Protein AF-A0A925LJZ4-F1 (afdb_monomer_lite)

Foldseek 3Di:
DVLVCVLCVCCCVVPVVVVVVDDDDDDDPVPDDPDCVVVLVCQQPPFPKDKDWDFDQCCQLAVLADRRFTDTAIWIGHNVGIGRHRPYHDDPVVSVVVNLVSVLVVLCVVCLVQLPLVSNLVSLCSDPVSVVPDDSLRSNLVSLVVCCVCVVVRVSNVVVVVVSVVVVVVPPDDDDPPPDPDPDDDDRDDNVRVVVVVVVVVVVVVVVVVPDDPDDDD

pLDDT: mean 88.25, std 15.91, range [31.61, 98.62]

Radius of gyration: 24.64 Å; chains: 1; bounding box: 48×64×62 Å

Sequence (218 aa):
YLRVCTEGRNWFETDFPNWMTESPFEYLEEKRSHEHGSYIIEGLETGKIYRGHFNVVNNGAISNLPDDAIVEVPGYVDANGINIPQVGDLPLGCAAVCNASISVQRLAVEAAIKGDDFLLRQSMMMDPLVGAVCNPPEIWQMVDEMLVAQAQWLPQYEDAITAAKNRLASGNLIETKEGYQGAARLKVKTVDEMSLDKEATRKITAASDKGMNVEGKK

Structure (mmCIF, N/CA/C/O backbone):
data_AF-A0A925LJZ4-F1
#
_entry.id   AF-A0A925LJZ4-F1
#
loop_
_atom_site.group_PDB
_atom_site.id
_atom_site.type_symbol
_atom_site.label_atom_id
_atom_site.label_alt_id
_atom_site.label_comp_id
_atom_site.label_asym_id
_atom_site.label_entity_id
_atom_site.label_seq_id
_atom_site.pdbx_PDB_ins_code
_atom_site.Cartn_x
_atom_site.Cartn_y
_atom_site.Cartn_z
_atom_site.occupancy
_atom_site.B_iso_or_equiv
_atom_site.auth_seq_id
_atom_site.auth_comp_id
_atom_site.auth_asym_id
_atom_site.auth_atom_id
_atom_site.pdbx_PDB_model_num
ATOM 1 N N . TYR A 1 1 ? 5.445 14.863 2.165 1.00 69.06 1 TYR A N 1
ATOM 2 C CA . TYR A 1 1 ? 5.616 13.483 2.653 1.00 69.06 1 TYR A CA 1
ATOM 3 C C . TYR A 1 1 ? 7.075 13.039 2.598 1.00 69.06 1 TYR A C 1
ATOM 5 O O . TYR A 1 1 ? 7.702 13.061 3.643 1.00 69.06 1 TYR A O 1
ATOM 13 N N . LEU A 1 2 ? 7.663 12.778 1.419 1.00 76.81 2 LEU A N 1
ATOM 14 C CA . LEU A 1 2 ? 9.039 12.255 1.296 1.00 76.81 2 LEU A CA 1
ATOM 15 C C . LEU A 1 2 ? 10.101 13.034 2.097 1.00 76.81 2 LEU A C 1
ATOM 17 O O . LEU A 1 2 ? 10.925 12.412 2.750 1.00 76.81 2 LEU A O 1
ATOM 21 N N . ARG A 1 3 ? 10.043 14.378 2.123 1.00 86.06 3 ARG A N 1
ATOM 22 C CA . ARG A 1 3 ? 10.918 15.203 2.982 1.00 86.06 3 ARG A CA 1
ATOM 23 C C . ARG A 1 3 ? 10.863 14.763 4.450 1.00 86.06 3 ARG A C 1
ATOM 25 O O . ARG A 1 3 ? 11.904 14.524 5.038 1.00 86.06 3 ARG A O 1
ATOM 32 N N . VAL A 1 4 ? 9.655 14.628 4.997 1.00 83.94 4 VAL A N 1
ATOM 33 C CA . VAL A 1 4 ? 9.412 14.244 6.396 1.00 83.94 4 VAL A CA 1
ATOM 34 C C . VAL A 1 4 ? 9.921 12.829 6.662 1.00 83.94 4 VAL A C 1
ATOM 36 O O . VAL A 1 4 ? 10.527 12.592 7.698 1.00 83.94 4 VAL A O 1
ATOM 39 N N . CYS A 1 5 ? 9.739 11.901 5.717 1.00 83.88 5 CYS A N 1
ATOM 40 C CA . CYS A 1 5 ? 10.306 10.556 5.826 1.00 83.88 5 CYS A CA 1
ATOM 41 C C . CYS A 1 5 ? 11.838 10.600 5.872 1.00 83.88 5 CYS A C 1
ATOM 43 O O . CYS A 1 5 ? 12.433 9.970 6.737 1.00 83.88 5 CYS A O 1
ATOM 45 N N . THR A 1 6 ? 12.481 11.367 4.985 1.00 85.69 6 THR A N 1
ATOM 46 C CA . THR A 1 6 ? 13.945 11.506 4.961 1.00 85.69 6 THR A CA 1
ATOM 47 C C . THR A 1 6 ? 14.482 12.161 6.230 1.00 85.69 6 THR A C 1
ATOM 49 O O . THR A 1 6 ? 15.468 11.690 6.784 1.00 85.69 6 THR A O 1
ATOM 52 N N . GLU A 1 7 ? 13.819 13.218 6.693 1.00 87.38 7 GLU A N 1
ATOM 53 C CA . GLU A 1 7 ? 14.106 13.920 7.947 1.00 87.38 7 GLU A CA 1
ATOM 54 C C . GLU A 1 7 ? 13.972 12.976 9.157 1.00 87.38 7 GLU A C 1
ATOM 56 O O . GLU A 1 7 ? 14.834 12.936 10.027 1.00 87.38 7 GLU A O 1
ATOM 61 N N . GLY A 1 8 ? 12.924 12.153 9.194 1.00 83.38 8 GLY A N 1
ATOM 62 C CA . GLY A 1 8 ? 12.648 11.269 10.323 1.00 83.38 8 GLY A CA 1
ATOM 63 C C . GLY A 1 8 ? 13.416 9.947 10.329 1.00 83.38 8 GLY A C 1
ATOM 64 O O . GLY A 1 8 ? 13.515 9.334 11.382 1.00 83.38 8 GLY A O 1
ATOM 65 N N . ARG A 1 9 ? 13.954 9.466 9.201 1.00 87.50 9 ARG A N 1
ATOM 66 C CA . ARG A 1 9 ? 14.392 8.057 9.063 1.00 87.50 9 ARG A CA 1
ATOM 67 C C . ARG A 1 9 ? 15.480 7.602 10.047 1.00 87.50 9 ARG A C 1
ATOM 69 O O . ARG A 1 9 ? 15.543 6.420 10.357 1.00 87.50 9 ARG A O 1
ATOM 76 N N . ASN A 1 10 ? 16.309 8.527 10.533 1.00 86.06 10 ASN A N 1
ATOM 77 C CA . ASN A 1 10 ? 17.419 8.227 11.443 1.00 86.06 10 ASN A CA 1
ATOM 78 C C . ASN A 1 10 ? 17.030 8.362 12.923 1.00 86.06 10 ASN A C 1
ATOM 80 O O . ASN A 1 10 ? 17.907 8.304 13.782 1.00 86.06 10 ASN A O 1
ATOM 84 N N . TRP A 1 11 ? 15.740 8.535 13.243 1.00 84.31 11 TRP A N 1
ATOM 85 C CA . TRP A 1 11 ? 15.289 8.726 14.625 1.00 84.31 11 TRP A CA 1
ATOM 86 C C . TRP A 1 11 ? 15.772 7.605 15.556 1.00 84.31 11 TRP A C 1
ATOM 88 O O . TRP A 1 11 ? 16.087 7.863 16.713 1.00 84.31 11 TRP A O 1
ATOM 98 N N . PHE A 1 12 ? 15.880 6.367 15.062 1.00 86.50 12 PHE A N 1
ATOM 99 C CA . PHE A 1 12 ? 16.353 5.246 15.873 1.00 86.50 12 PHE A CA 1
ATOM 100 C C . PHE A 1 12 ? 17.835 5.383 16.253 1.00 86.50 12 PHE A C 1
ATOM 102 O O . PHE A 1 12 ? 18.242 4.937 17.313 1.00 86.50 12 PHE A O 1
ATOM 109 N N . GLU A 1 13 ? 18.657 6.030 15.433 1.00 88.38 13 GLU A N 1
ATOM 110 C CA . GLU A 1 13 ? 20.063 6.281 15.768 1.00 88.38 13 GLU A CA 1
ATOM 111 C C . GLU A 1 13 ? 20.212 7.517 16.666 1.00 88.38 13 GLU A C 1
ATOM 113 O O . GLU A 1 13 ? 21.055 7.534 17.561 1.00 88.38 13 GLU A O 1
ATOM 118 N N . THR A 1 14 ? 19.394 8.552 16.441 1.00 84.81 14 THR A N 1
ATOM 119 C CA . THR A 1 14 ? 19.554 9.862 17.094 1.00 84.81 14 THR A CA 1
ATOM 120 C C . THR A 1 14 ? 18.782 9.995 18.403 1.00 84.81 14 THR A C 1
ATOM 122 O O . THR A 1 14 ? 19.270 10.629 19.336 1.00 84.81 14 THR A O 1
ATOM 125 N N . ASP A 1 15 ? 17.578 9.425 18.478 1.00 83.25 15 ASP A N 1
ATOM 126 C CA . ASP A 1 15 ? 16.627 9.658 19.569 1.00 83.25 15 ASP A CA 1
ATOM 127 C C . ASP A 1 15 ? 16.559 8.448 20.524 1.00 83.25 15 ASP A C 1
ATOM 129 O O . ASP A 1 15 ? 16.475 8.639 21.737 1.00 83.25 15 ASP A O 1
ATOM 133 N N . PHE A 1 16 ? 16.688 7.211 20.020 1.00 87.38 16 PHE A N 1
ATOM 134 C CA . PHE A 1 16 ? 16.598 5.991 20.842 1.00 87.38 16 PHE A CA 1
ATOM 135 C C . PHE A 1 16 ? 17.632 5.913 21.983 1.00 87.38 16 PHE A C 1
ATOM 137 O O . PHE A 1 16 ? 17.232 5.574 23.100 1.00 87.38 16 PHE A O 1
ATOM 144 N N . PRO A 1 17 ? 18.929 6.255 21.795 1.00 90.38 17 PRO A N 1
ATOM 145 C CA . PRO A 1 17 ? 19.885 6.233 22.904 1.00 90.38 17 PRO A CA 1
ATOM 146 C C . PRO A 1 17 ? 19.504 7.196 24.031 1.00 90.38 17 PRO A C 1
ATOM 148 O O . PRO A 1 17 ? 19.729 6.883 25.197 1.00 90.38 17 PRO A O 1
ATOM 151 N N . ASN A 1 18 ? 18.883 8.334 23.699 1.00 86.25 18 ASN A N 1
ATOM 152 C CA . ASN A 1 18 ? 18.404 9.286 24.698 1.00 86.25 18 ASN A CA 1
ATOM 153 C C . ASN A 1 18 ? 17.253 8.675 25.505 1.00 86.25 18 ASN A C 1
ATOM 155 O O . ASN A 1 18 ? 17.299 8.699 26.732 1.00 86.25 18 ASN A O 1
ATOM 159 N N . TRP A 1 19 ? 16.283 8.035 24.843 1.00 85.69 19 TRP A N 1
ATOM 160 C CA . TRP A 1 19 ? 15.163 7.364 25.519 1.00 85.69 19 TRP A CA 1
ATOM 161 C C . TRP A 1 19 ? 15.620 6.238 26.449 1.00 85.69 19 TRP A C 1
ATOM 163 O O . TRP A 1 19 ? 15.036 6.044 27.508 1.00 85.69 19 TRP A O 1
ATOM 173 N N . MET A 1 20 ? 16.704 5.538 26.106 1.00 88.38 20 MET A N 1
ATOM 174 C CA . MET A 1 20 ? 17.293 4.508 26.972 1.00 88.38 20 MET A CA 1
ATOM 175 C C . MET A 1 20 ? 17.922 5.070 28.259 1.00 88.38 20 MET A C 1
ATOM 177 O O . MET A 1 20 ? 18.150 4.310 29.198 1.00 88.38 20 MET A O 1
ATOM 181 N N . THR A 1 21 ? 18.216 6.374 28.312 1.00 90.69 21 THR A N 1
ATOM 182 C CA . THR A 1 21 ? 18.705 7.059 29.526 1.00 90.69 21 THR A CA 1
ATOM 183 C C . THR A 1 21 ? 17.594 7.702 30.350 1.00 90.69 21 THR A C 1
ATOM 185 O O . THR A 1 21 ? 17.818 8.064 31.507 1.00 90.69 21 THR A O 1
ATOM 188 N N . GLU A 1 22 ? 16.404 7.856 29.770 1.00 88.25 22 GLU A N 1
ATOM 189 C CA . GLU A 1 22 ? 15.243 8.395 30.465 1.00 88.25 22 GLU A CA 1
ATOM 190 C C . GLU A 1 22 ? 14.710 7.384 31.491 1.00 88.25 22 GLU A C 1
ATOM 192 O O . GLU A 1 22 ? 14.951 6.176 31.416 1.00 88.25 22 GLU A O 1
ATOM 197 N N . SER A 1 23 ? 13.993 7.883 32.500 1.00 90.00 23 SER A N 1
ATOM 198 C CA . SER A 1 23 ? 13.326 6.990 33.449 1.00 90.00 23 SER A CA 1
ATOM 199 C C . SER A 1 23 ? 12.275 6.144 32.720 1.00 90.00 23 SER A C 1
ATOM 201 O O . SER A 1 23 ? 11.587 6.677 31.846 1.00 90.00 23 SER A O 1
ATOM 203 N N . PRO A 1 24 ? 12.122 4.852 33.069 1.00 85.25 24 PRO A N 1
ATOM 204 C CA . PRO A 1 24 ? 11.124 3.995 32.446 1.00 85.25 24 PRO A CA 1
ATOM 205 C C . PRO A 1 24 ? 9.729 4.614 32.497 1.00 85.25 24 PRO A C 1
ATOM 207 O O . PRO A 1 24 ? 9.355 5.251 33.484 1.00 85.25 24 PRO A O 1
ATOM 210 N N . PHE A 1 25 ? 8.949 4.397 31.439 1.00 82.50 25 PHE A N 1
ATOM 211 C CA . PHE A 1 25 ? 7.586 4.904 31.384 1.00 82.50 25 PHE A CA 1
ATOM 212 C C . PHE A 1 25 ? 6.724 4.253 32.473 1.00 82.50 25 PHE A C 1
ATOM 214 O O . PHE A 1 25 ? 6.685 3.029 32.610 1.00 82.50 25 PHE A O 1
ATOM 221 N N . GLU A 1 26 ? 6.010 5.076 33.234 1.00 86.50 26 GLU A N 1
ATOM 222 C CA . GLU A 1 26 ? 5.012 4.605 34.191 1.00 86.50 26 GLU A CA 1
ATOM 223 C C . GLU A 1 26 ? 3.673 4.400 33.483 1.00 86.50 26 GLU A C 1
ATOM 225 O O . GLU A 1 26 ? 3.054 5.354 33.005 1.00 86.50 26 GLU A O 1
ATOM 230 N N . TYR A 1 27 ? 3.203 3.155 33.444 1.00 82.12 27 TYR A N 1
ATOM 231 C CA . TYR A 1 27 ? 1.920 2.798 32.844 1.00 82.12 27 TYR A CA 1
ATOM 232 C C . TYR A 1 27 ? 0.772 3.089 33.815 1.00 82.12 27 TYR A C 1
ATOM 234 O O . TYR A 1 27 ? 0.352 2.223 34.580 1.00 82.12 27 TYR A O 1
ATOM 242 N N . LEU A 1 28 ? 0.284 4.327 33.784 1.00 86.38 28 LEU A N 1
ATOM 243 C CA . LEU A 1 28 ? -0.910 4.767 34.509 1.00 86.38 28 LEU A CA 1
ATOM 244 C C . LEU A 1 28 ? -2.091 4.906 33.542 1.00 86.38 28 LEU A C 1
ATOM 246 O O . LEU A 1 28 ? -1.889 5.158 32.352 1.00 86.38 28 LEU A O 1
ATOM 250 N N . GLU A 1 29 ? -3.321 4.758 34.036 1.00 80.69 29 GLU A N 1
ATOM 251 C CA . GLU A 1 29 ? -4.530 4.853 33.205 1.00 80.69 29 GLU A CA 1
ATOM 252 C C . GLU A 1 29 ? -4.632 6.228 32.528 1.00 80.69 29 GLU A C 1
ATOM 254 O O . GLU A 1 29 ? -4.853 6.321 31.321 1.00 80.69 29 GLU A O 1
ATOM 259 N N . GLU A 1 30 ? -4.354 7.293 33.277 1.00 86.06 30 GLU A N 1
ATOM 260 C CA . GLU A 1 30 ? -4.312 8.676 32.804 1.00 86.06 30 GLU A CA 1
ATOM 261 C C . GLU A 1 30 ? -3.152 8.969 31.835 1.00 86.06 30 GLU A C 1
ATOM 263 O O . GLU A 1 30 ? -3.157 9.997 31.160 1.00 86.06 30 GLU A O 1
ATOM 268 N N . LYS A 1 31 ? -2.165 8.064 31.754 1.00 86.44 31 LYS A N 1
ATOM 269 C CA . LYS A 1 31 ? -1.014 8.128 30.838 1.00 86.44 31 LYS A CA 1
ATOM 270 C C . LYS A 1 31 ? -1.142 7.142 29.667 1.00 86.44 31 LYS A C 1
ATOM 272 O O . LYS A 1 31 ? -0.160 6.918 28.955 1.00 86.44 31 LYS A O 1
ATOM 277 N N . ARG A 1 32 ? -2.317 6.530 29.454 1.00 87.38 32 ARG A N 1
ATOM 278 C CA . ARG A 1 32 ? -2.558 5.644 28.305 1.00 87.38 32 ARG A CA 1
ATOM 279 C C . ARG A 1 32 ? -2.288 6.400 26.999 1.00 87.38 32 ARG A C 1
ATOM 281 O O . ARG A 1 32 ? -2.717 7.539 26.828 1.00 87.38 32 ARG A O 1
ATOM 288 N N . SER A 1 33 ? -1.578 5.759 26.072 1.00 87.19 33 SER A N 1
ATOM 289 C CA . SER A 1 33 ? -1.271 6.358 24.772 1.00 87.19 33 SER A CA 1
ATOM 290 C C . SER A 1 33 ? -2.532 6.536 23.915 1.00 87.19 33 SER A C 1
ATOM 292 O O . SER A 1 33 ? -3.616 6.051 24.242 1.00 87.19 33 SER A O 1
ATOM 294 N N . HIS A 1 34 ? -2.385 7.224 22.783 1.00 87.12 34 HIS A N 1
ATOM 295 C CA . HIS A 1 34 ? -3.436 7.340 21.766 1.00 87.12 34 HIS A CA 1
ATOM 296 C C . HIS A 1 34 ? -3.499 6.127 20.823 1.00 87.12 34 HIS A C 1
ATOM 298 O O . HIS A 1 34 ? -4.282 6.136 19.878 1.00 87.12 34 HIS A O 1
ATOM 304 N N . GLU A 1 35 ? -2.683 5.096 21.065 1.00 89.19 35 GLU A N 1
ATOM 305 C CA . GLU A 1 35 ? -2.660 3.896 20.234 1.00 89.19 35 GLU A CA 1
ATOM 306 C C . GLU A 1 35 ? -3.967 3.110 20.384 1.00 89.19 35 GLU A C 1
ATOM 308 O O . GLU A 1 35 ? -4.418 2.809 21.495 1.00 89.19 35 GLU A O 1
ATOM 313 N N . HIS A 1 36 ? -4.567 2.752 19.251 1.00 92.56 36 HIS A N 1
ATOM 314 C CA . HIS A 1 36 ? -5.938 2.255 19.182 1.00 92.56 36 HIS A CA 1
ATOM 315 C C . HIS A 1 36 ? -6.081 0.869 19.830 1.00 92.56 36 HIS A C 1
ATOM 317 O O . HIS A 1 36 ? -7.109 0.576 20.440 1.00 92.56 36 HIS A O 1
ATOM 323 N N . GLY A 1 37 ? -5.040 0.029 19.753 1.00 93.69 37 GLY A N 1
ATOM 324 C CA . GLY A 1 37 ? -5.083 -1.371 20.194 1.00 93.69 37 GLY A CA 1
ATOM 325 C C . GLY A 1 37 ? -5.544 -1.570 21.642 1.00 93.69 37 GLY A C 1
ATOM 326 O O . GLY A 1 37 ? -6.371 -2.438 21.910 1.00 93.69 37 GLY A O 1
ATOM 327 N N . SER A 1 38 ? -5.076 -0.730 22.571 1.00 92.81 38 SER A N 1
ATOM 328 C CA . SER A 1 38 ? -5.464 -0.834 23.986 1.00 92.81 38 SER A CA 1
ATOM 329 C C . SER A 1 38 ? -6.948 -0.524 24.223 1.00 92.81 38 SER A C 1
ATOM 331 O O . SER A 1 38 ? -7.597 -1.206 25.014 1.00 92.81 38 SER A O 1
ATOM 333 N N . TYR A 1 39 ? -7.509 0.450 23.501 1.00 94.50 39 TYR A N 1
ATOM 334 C CA . TYR A 1 39 ? -8.929 0.798 23.590 1.00 94.50 39 TYR A CA 1
ATOM 335 C C . TYR A 1 39 ? -9.827 -0.234 22.912 1.00 94.50 39 TYR A C 1
ATOM 337 O O . TYR A 1 39 ? -10.935 -0.473 23.381 1.00 94.50 39 TYR A O 1
ATOM 345 N N . ILE A 1 40 ? -9.351 -0.862 21.832 1.00 96.38 40 ILE A N 1
ATOM 346 C CA . ILE A 1 40 ? -10.064 -1.963 21.175 1.00 96.38 40 ILE A CA 1
ATOM 347 C C . ILE A 1 40 ? -10.206 -3.133 22.152 1.00 96.38 40 ILE A C 1
ATOM 349 O O . ILE A 1 40 ? -11.317 -3.604 22.370 1.00 96.38 40 ILE A O 1
ATOM 353 N N . ILE A 1 41 ? -9.107 -3.559 22.787 1.00 95.69 41 ILE A N 1
ATOM 354 C CA . ILE A 1 41 ? -9.137 -4.643 23.781 1.00 95.69 41 ILE A CA 1
ATOM 355 C C . ILE A 1 41 ? -10.026 -4.258 24.971 1.00 95.69 41 ILE A C 1
ATOM 357 O O . ILE A 1 41 ? -10.885 -5.041 25.357 1.00 95.69 41 ILE A O 1
ATOM 361 N N . GLU A 1 42 ? -9.892 -3.043 25.518 1.00 95.38 42 GLU A N 1
ATOM 362 C CA . GLU A 1 42 ? -10.765 -2.572 26.605 1.00 95.38 42 GLU A CA 1
ATOM 363 C C . GLU A 1 42 ? -12.248 -2.627 26.213 1.00 95.38 42 GLU A C 1
ATOM 365 O O . GLU A 1 42 ? -13.071 -3.078 27.011 1.00 95.38 42 GLU A O 1
ATOM 370 N N . GLY A 1 43 ? -12.598 -2.202 24.997 1.00 96.88 43 GLY A N 1
ATOM 371 C CA . GLY A 1 43 ? -13.976 -2.225 24.518 1.00 96.88 43 GLY A CA 1
ATOM 372 C C . GLY A 1 43 ? -14.550 -3.635 24.414 1.00 96.88 43 GLY A C 1
ATOM 373 O O . GLY A 1 43 ? -15.681 -3.852 24.849 1.00 96.88 43 GLY A O 1
ATOM 374 N N . LEU A 1 44 ? -13.757 -4.593 23.924 1.00 97.69 44 LEU A N 1
ATOM 375 C CA . LEU A 1 44 ? -14.146 -6.004 23.833 1.00 97.69 44 LEU A CA 1
ATOM 376 C C . LEU A 1 44 ? -14.315 -6.647 25.216 1.00 97.69 44 LEU A C 1
ATOM 378 O O . LEU A 1 44 ? -15.310 -7.321 25.462 1.00 97.69 44 LEU A O 1
ATOM 382 N N . GLU A 1 45 ? -13.366 -6.415 26.126 1.00 97.62 45 GLU A N 1
ATOM 383 C CA . GLU A 1 45 ? -13.325 -7.090 27.432 1.00 97.62 45 GLU A CA 1
ATOM 384 C C . GLU A 1 45 ? -14.286 -6.475 28.460 1.00 97.62 45 GLU A C 1
ATOM 386 O O . GLU A 1 45 ? -14.800 -7.170 29.336 1.00 97.62 45 GLU A O 1
ATOM 391 N N . THR A 1 46 ? -14.526 -5.162 28.388 1.00 97.06 46 THR A N 1
ATOM 392 C CA . THR A 1 46 ? -15.302 -4.435 29.413 1.00 97.06 46 THR A CA 1
ATOM 393 C C . THR A 1 46 ? -16.649 -3.920 28.916 1.00 97.06 46 THR A C 1
ATOM 395 O O . THR A 1 46 ? -17.478 -3.494 29.720 1.00 97.06 46 THR A O 1
ATOM 398 N N . GLY A 1 47 ? -16.875 -3.907 27.600 1.00 96.44 47 GLY A N 1
ATOM 399 C CA . GLY A 1 47 ? -18.048 -3.288 26.984 1.00 96.44 47 GLY A CA 1
ATOM 400 C C . GLY A 1 47 ? -18.028 -1.757 26.967 1.00 96.44 47 GLY A C 1
ATOM 401 O O . GLY A 1 47 ? -19.003 -1.139 26.537 1.00 96.44 47 GLY A O 1
ATOM 402 N N . LYS A 1 48 ? -16.940 -1.117 27.413 1.00 96.06 48 LYS A N 1
ATOM 403 C CA . LYS A 1 48 ? -16.772 0.334 27.314 1.00 96.06 48 LYS A CA 1
ATOM 404 C C . LYS A 1 48 ? -16.623 0.730 25.848 1.00 96.06 48 LYS A C 1
ATOM 406 O O . LYS A 1 48 ? -15.591 0.480 25.234 1.00 96.06 48 LYS A O 1
ATOM 411 N N . ILE A 1 49 ? -17.657 1.372 25.306 1.00 97.38 49 ILE A N 1
ATOM 412 C CA . ILE A 1 49 ? -17.720 1.708 23.882 1.00 97.38 49 ILE A CA 1
ATOM 413 C C . ILE A 1 49 ? -16.507 2.543 23.472 1.00 97.38 49 ILE A C 1
ATOM 415 O O . ILE A 1 49 ? -16.269 3.634 23.997 1.00 97.38 49 ILE A O 1
ATOM 419 N N . TYR A 1 50 ? -15.793 2.049 22.469 1.00 97.00 50 TYR A N 1
ATOM 420 C CA . TYR A 1 50 ? -14.704 2.750 21.814 1.00 97.00 50 TYR A CA 1
ATOM 421 C C . TYR A 1 50 ? -15.078 3.084 20.369 1.00 97.00 50 TYR A C 1
ATOM 423 O O . TYR A 1 50 ? -15.576 2.232 19.639 1.00 97.00 50 TYR A O 1
ATOM 431 N N . ARG A 1 51 ? -14.821 4.324 19.939 1.00 96.88 51 ARG A N 1
ATOM 432 C CA . ARG A 1 51 ? -14.993 4.759 18.546 1.00 96.88 51 ARG A CA 1
ATOM 433 C C . ARG A 1 51 ? -13.626 5.024 17.925 1.00 96.88 51 ARG A C 1
ATOM 435 O O . ARG A 1 51 ? -12.894 5.887 18.404 1.00 96.88 51 ARG A O 1
ATOM 442 N N . GLY A 1 52 ? -13.331 4.339 16.827 1.00 95.25 52 GLY A N 1
ATOM 443 C CA . GLY A 1 52 ? -12.073 4.463 16.087 1.00 95.25 52 GLY A CA 1
ATOM 444 C C . GLY A 1 52 ? -12.290 4.450 14.577 1.00 95.25 52 GLY A C 1
ATOM 445 O O . GLY A 1 52 ? -13.432 4.480 14.122 1.00 95.25 52 GLY A O 1
ATOM 446 N N . HIS A 1 53 ? -11.196 4.398 13.819 1.00 95.62 53 HIS A N 1
ATOM 447 C CA . HIS A 1 53 ? -11.209 4.086 12.390 1.00 95.62 53 HIS A CA 1
ATOM 448 C C . HIS A 1 53 ? -10.522 2.738 12.180 1.00 95.62 53 HIS A C 1
ATOM 450 O O . HIS A 1 53 ? -9.540 2.434 12.858 1.00 95.62 53 HIS A O 1
ATOM 456 N N . PHE A 1 54 ? -11.072 1.917 11.292 1.00 96.25 54 PHE A N 1
ATOM 457 C CA . PHE A 1 54 ? -10.669 0.528 11.119 1.00 96.25 54 PHE A CA 1
ATOM 458 C C . PHE A 1 54 ? -10.469 0.222 9.647 1.00 96.25 54 PHE A C 1
ATOM 460 O O . PHE A 1 54 ? -11.314 0.574 8.826 1.00 96.25 54 PHE A O 1
ATOM 467 N N . ASN A 1 55 ? -9.378 -0.478 9.345 1.00 97.38 55 ASN A N 1
ATOM 468 C CA . ASN A 1 55 ? -9.148 -1.069 8.036 1.00 97.38 55 ASN A CA 1
ATOM 469 C C . ASN A 1 55 ? -9.935 -2.380 7.942 1.00 97.38 55 ASN A C 1
ATOM 471 O O . ASN A 1 55 ? -9.629 -3.341 8.648 1.00 97.38 55 ASN A O 1
ATOM 475 N N . VAL A 1 56 ? -10.960 -2.404 7.094 1.00 97.06 56 VAL A N 1
ATOM 476 C CA . VAL A 1 56 ? -11.864 -3.548 6.904 1.00 97.06 56 VAL A CA 1
ATOM 477 C C . VAL A 1 56 ? -12.158 -3.756 5.424 1.00 97.06 56 VAL A C 1
ATOM 479 O O . VAL A 1 56 ? -12.000 -2.838 4.622 1.00 97.06 56 VAL A O 1
ATOM 482 N N . VAL A 1 57 ? -12.611 -4.955 5.055 1.00 98.00 57 VAL A N 1
ATOM 483 C CA . VAL A 1 57 ? -13.214 -5.185 3.733 1.00 98.00 57 VAL A CA 1
ATOM 484 C C . VAL A 1 57 ? -14.474 -4.327 3.631 1.00 98.00 57 VAL A C 1
ATOM 486 O O . VAL A 1 57 ? -15.307 -4.369 4.536 1.00 98.00 57 VAL A O 1
ATOM 489 N N . ASN A 1 58 ? -14.594 -3.547 2.557 1.00 98.06 58 ASN A N 1
ATOM 490 C CA . ASN A 1 58 ? -15.610 -2.511 2.410 1.00 98.06 58 ASN A CA 1
ATOM 491 C C . ASN A 1 58 ? -17.028 -3.048 2.612 1.00 98.06 58 ASN A C 1
ATOM 493 O O . ASN A 1 58 ? -17.749 -2.519 3.449 1.00 98.06 58 ASN A O 1
ATOM 497 N N . ASN A 1 59 ? -17.412 -4.106 1.892 1.00 97.38 59 ASN A N 1
ATOM 498 C CA . ASN A 1 59 ? -18.703 -4.788 2.028 1.00 97.38 59 ASN A CA 1
ATOM 499 C C . ASN A 1 59 ? -19.897 -3.813 2.166 1.00 97.38 59 ASN A C 1
ATOM 501 O O . ASN A 1 59 ? -20.709 -3.914 3.089 1.00 97.38 59 ASN A O 1
ATOM 505 N N . GLY A 1 60 ? -19.953 -2.810 1.286 1.00 97.25 60 GLY A N 1
ATOM 506 C CA . GLY A 1 60 ? -20.974 -1.766 1.285 1.00 97.25 60 GLY A CA 1
ATOM 507 C C . GLY A 1 60 ? -20.847 -0.666 2.350 1.00 97.25 60 GLY A C 1
ATOM 508 O O . GLY A 1 60 ? -21.750 0.165 2.442 1.00 97.25 60 GLY A O 1
ATOM 509 N N . ALA A 1 61 ? -19.776 -0.613 3.154 1.00 98.06 61 ALA A N 1
ATOM 510 C CA . ALA A 1 61 ? -19.559 0.468 4.120 1.00 98.06 61 ALA A CA 1
ATOM 511 C C . ALA A 1 61 ? -19.471 1.830 3.413 1.00 98.06 61 ALA A C 1
ATOM 513 O O . ALA A 1 61 ? -20.154 2.776 3.802 1.00 98.06 61 ALA A O 1
ATOM 514 N N . ILE A 1 62 ? -18.691 1.914 2.336 1.00 98.38 62 ILE A N 1
ATOM 515 C CA . ILE A 1 62 ? -18.680 3.024 1.384 1.00 98.38 62 ILE A CA 1
ATOM 516 C C . ILE A 1 62 ? -19.313 2.531 0.083 1.00 98.38 62 ILE A C 1
ATOM 518 O O . ILE A 1 62 ? -18.712 1.746 -0.651 1.00 98.38 62 ILE A O 1
ATOM 522 N N . SER A 1 63 ? -20.527 2.994 -0.209 1.00 98.12 63 SER A N 1
ATOM 523 C CA . SER A 1 63 ? -21.392 2.406 -1.243 1.00 98.12 63 SER A CA 1
ATOM 524 C C . SER A 1 63 ? -20.925 2.635 -2.681 1.00 98.12 63 SER A C 1
ATOM 526 O O . SER A 1 63 ? -21.298 1.870 -3.568 1.00 98.12 63 SER A O 1
ATOM 528 N N . ASN A 1 64 ? -20.095 3.651 -2.928 1.00 98.00 64 ASN A N 1
ATOM 529 C CA . ASN A 1 64 ? -19.537 3.951 -4.249 1.00 98.00 64 ASN A CA 1
ATOM 530 C C . ASN A 1 64 ? -18.050 3.579 -4.402 1.00 98.00 64 ASN A C 1
ATOM 532 O O . ASN A 1 64 ? -17.372 4.082 -5.305 1.00 98.00 64 ASN A O 1
ATOM 536 N N . LEU A 1 65 ? -17.550 2.680 -3.549 1.00 98.50 65 LEU A N 1
ATOM 537 C CA . LEU A 1 65 ? -16.276 1.977 -3.719 1.00 98.50 65 LEU A CA 1
ATOM 538 C C . LEU A 1 65 ? -16.525 0.464 -3.874 1.00 98.50 65 LEU A C 1
ATOM 540 O O . LEU A 1 65 ? -17.569 -0.022 -3.445 1.00 98.50 65 LEU A O 1
ATOM 544 N N . PRO A 1 66 ? -15.594 -0.303 -4.468 1.00 98.38 66 PRO A N 1
ATOM 545 C CA . PRO A 1 66 ? -15.752 -1.749 -4.602 1.00 98.38 66 PRO A CA 1
ATOM 546 C C . PRO A 1 66 ? -15.887 -2.462 -3.251 1.00 98.38 66 PRO A C 1
ATOM 548 O O . PRO A 1 66 ? -15.200 -2.108 -2.294 1.00 98.38 66 PRO A O 1
ATOM 551 N N . ASP A 1 67 ? -16.733 -3.489 -3.176 1.00 97.94 67 ASP A N 1
ATOM 552 C CA . ASP A 1 67 ? -17.028 -4.200 -1.922 1.00 97.94 67 ASP A CA 1
ATOM 553 C C . ASP A 1 67 ? -15.842 -4.988 -1.353 1.00 97.94 67 ASP A C 1
ATOM 555 O O . ASP A 1 67 ? -15.729 -5.157 -0.144 1.00 97.94 67 ASP A O 1
ATOM 559 N N . ASP A 1 68 ? -14.944 -5.459 -2.207 1.00 97.50 68 ASP A N 1
ATOM 560 C CA . ASP A 1 68 ? -13.758 -6.237 -1.845 1.00 97.50 68 ASP A CA 1
ATOM 561 C C . ASP A 1 68 ? -12.542 -5.367 -1.487 1.00 97.50 68 ASP A C 1
ATOM 563 O O . ASP A 1 68 ? -11.528 -5.889 -1.024 1.00 97.50 68 ASP A O 1
ATOM 567 N N . ALA A 1 69 ? -12.613 -4.049 -1.696 1.00 97.94 69 ALA A N 1
ATOM 568 C CA . ALA A 1 69 ? -11.523 -3.149 -1.337 1.00 97.94 69 ALA A CA 1
ATOM 569 C C . ALA A 1 69 ? -11.372 -3.049 0.187 1.00 97.94 69 ALA A C 1
ATOM 571 O O . ALA A 1 69 ? -12.359 -3.068 0.921 1.00 97.94 69 ALA A O 1
ATOM 572 N N . ILE A 1 70 ? -10.138 -2.881 0.669 1.00 98.00 70 ILE A N 1
ATOM 573 C CA . ILE A 1 70 ? -9.910 -2.486 2.061 1.00 98.00 70 ILE A CA 1
ATOM 574 C C . ILE A 1 70 ? -10.141 -0.981 2.177 1.00 98.00 70 ILE A C 1
ATOM 576 O O . ILE A 1 70 ? -9.538 -0.196 1.444 1.00 98.00 70 ILE A O 1
ATOM 580 N N . VAL A 1 71 ? -11.010 -0.588 3.101 1.00 98.00 71 VAL A N 1
ATOM 581 C CA . VAL A 1 71 ? -11.317 0.810 3.413 1.00 98.00 71 VAL A CA 1
ATOM 582 C C . VAL A 1 71 ? -11.018 1.085 4.875 1.00 98.00 71 VAL A C 1
ATOM 584 O O . VAL A 1 71 ? -11.204 0.221 5.731 1.00 98.00 71 VAL A O 1
ATOM 587 N N . GLU A 1 72 ? -10.588 2.308 5.161 1.00 97.62 72 GLU A N 1
ATOM 588 C CA . GLU A 1 72 ? -10.469 2.810 6.523 1.00 97.62 72 GLU A CA 1
ATOM 589 C C . GLU A 1 72 ? -11.710 3.647 6.857 1.00 97.62 72 GLU A C 1
ATOM 591 O O . GLU A 1 72 ? -11.900 4.741 6.323 1.00 97.62 72 GLU A O 1
ATOM 596 N N . VAL A 1 73 ? -12.588 3.118 7.711 1.00 97.44 73 VAL A N 1
ATOM 597 C CA . VAL A 1 73 ? -13.896 3.719 8.033 1.00 97.44 73 VAL A CA 1
ATOM 598 C C . VAL A 1 73 ? -14.113 3.811 9.540 1.00 97.44 73 VAL A C 1
ATOM 600 O O . VAL A 1 73 ? -13.519 3.034 10.292 1.00 97.44 73 VAL A O 1
ATOM 603 N N . PRO A 1 74 ? -14.946 4.753 10.025 1.00 97.00 74 PRO A N 1
ATOM 604 C CA . PRO A 1 74 ? -15.291 4.800 11.437 1.00 97.00 74 PRO A CA 1
ATOM 605 C C . PRO A 1 74 ? -15.990 3.507 11.869 1.00 97.00 74 PRO A C 1
ATOM 607 O O . PRO A 1 74 ? -16.830 2.981 11.147 1.00 97.00 74 PRO A O 1
ATOM 610 N N . GLY A 1 75 ? -15.688 3.038 13.074 1.00 97.31 75 GLY A N 1
ATOM 611 C CA . GLY A 1 75 ? -16.307 1.859 13.673 1.00 97.31 75 GLY A CA 1
ATOM 612 C C . GLY A 1 75 ? -16.433 1.987 15.185 1.00 97.31 75 GLY A C 1
ATOM 613 O O . GLY A 1 75 ? -15.857 2.892 15.801 1.00 97.31 75 GLY A O 1
ATOM 614 N N . TYR A 1 76 ? -17.196 1.071 15.770 1.00 98.06 76 TYR A N 1
ATOM 615 C CA . TYR A 1 76 ? -17.441 1.001 17.206 1.00 98.06 76 TYR A CA 1
ATOM 616 C C . TYR A 1 76 ? -17.027 -0.360 17.744 1.00 98.06 76 TYR A C 1
ATOM 618 O O . TYR A 1 76 ? -17.296 -1.378 17.114 1.00 98.06 76 TYR A O 1
ATOM 626 N N . VAL A 1 77 ? -16.395 -0.368 18.911 1.00 98.25 77 VAL A N 1
ATOM 627 C CA . VAL A 1 77 ? -16.018 -1.587 19.625 1.00 98.25 77 VAL A CA 1
ATOM 628 C C . VAL A 1 77 ? -16.725 -1.600 20.964 1.00 98.25 77 VAL A C 1
ATOM 630 O O . VAL A 1 77 ? -16.642 -0.629 21.716 1.00 98.25 77 VAL A O 1
ATOM 633 N N . ASP A 1 78 ? -17.418 -2.693 21.243 1.00 97.31 78 ASP A N 1
ATOM 634 C CA . ASP A 1 78 ? -18.062 -2.971 22.520 1.00 97.31 78 ASP A CA 1
ATOM 635 C C . ASP A 1 78 ? -18.011 -4.481 22.819 1.00 97.31 78 ASP A C 1
ATOM 637 O O . ASP A 1 78 ? -17.327 -5.241 22.129 1.00 97.31 78 ASP A O 1
ATOM 641 N N . ALA A 1 79 ? -18.750 -4.927 23.837 1.00 97.19 79 ALA A N 1
ATOM 642 C CA . ALA A 1 79 ? -18.781 -6.329 24.255 1.00 97.19 79 ALA A CA 1
ATOM 643 C C . ALA A 1 79 ? -19.345 -7.288 23.184 1.00 97.19 79 ALA A C 1
ATOM 645 O O . ALA A 1 79 ? -19.181 -8.500 23.302 1.00 97.19 79 ALA A O 1
ATOM 646 N N . ASN A 1 80 ? -20.014 -6.774 22.146 1.00 96.88 80 ASN A N 1
ATOM 647 C CA . ASN A 1 80 ? -20.530 -7.564 21.027 1.00 96.88 80 ASN A CA 1
ATOM 648 C C . ASN A 1 80 ? -19.539 -7.652 19.857 1.00 96.88 80 ASN A C 1
ATOM 650 O O . ASN A 1 80 ? -19.818 -8.344 18.878 1.00 96.88 80 ASN A O 1
ATOM 654 N N . GLY A 1 81 ? -18.396 -6.965 19.936 1.00 96.06 81 GLY A N 1
ATOM 655 C CA . GLY A 1 81 ? -17.362 -6.983 18.910 1.00 96.06 81 GLY A CA 1
ATOM 656 C C . GLY A 1 81 ? -17.164 -5.642 18.208 1.00 96.06 81 GLY A C 1
ATOM 657 O O . GLY A 1 81 ? -17.448 -4.572 18.746 1.00 96.06 81 GLY A O 1
ATOM 658 N N . ILE A 1 82 ? -16.630 -5.717 16.988 1.00 96.50 82 ILE A N 1
ATOM 659 C CA . ILE A 1 82 ? -16.356 -4.559 16.133 1.00 96.50 82 ILE A CA 1
ATOM 660 C C . ILE A 1 82 ? -17.519 -4.389 15.157 1.00 96.50 82 ILE A C 1
ATOM 662 O O . ILE A 1 82 ? -17.797 -5.270 14.347 1.00 96.50 82 ILE A O 1
ATOM 666 N N . ASN A 1 83 ? -18.171 -3.235 15.214 1.00 96.94 83 ASN A N 1
ATOM 667 C CA . ASN A 1 83 ? -19.332 -2.899 14.405 1.00 96.94 83 ASN A CA 1
ATOM 668 C C . ASN A 1 83 ? -18.980 -1.774 13.428 1.00 96.94 83 ASN A C 1
ATOM 670 O O . ASN A 1 83 ? -18.604 -0.671 13.842 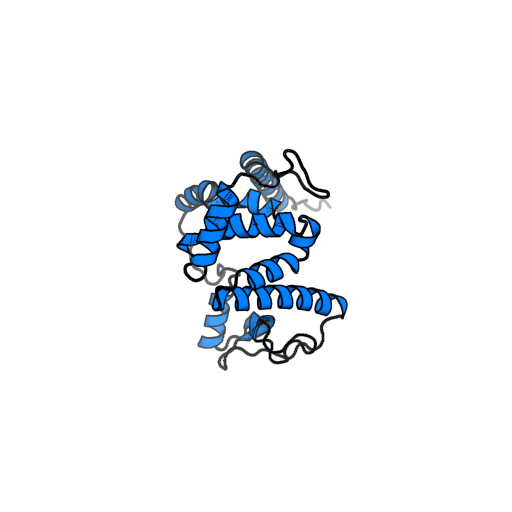1.00 96.94 83 ASN A O 1
ATOM 674 N N . ILE A 1 84 ? -19.124 -2.053 12.130 1.00 97.69 84 ILE A N 1
ATOM 675 C CA . ILE A 1 84 ? -18.852 -1.104 11.047 1.00 97.69 84 ILE A CA 1
ATOM 676 C C . ILE A 1 84 ? -20.184 -0.615 10.462 1.00 97.69 84 ILE A C 1
ATOM 678 O O . ILE A 1 84 ? -20.898 -1.403 9.840 1.00 97.69 84 ILE A O 1
ATOM 682 N N . PRO A 1 85 ? -20.562 0.657 10.671 1.00 96.00 85 PRO A N 1
ATOM 683 C CA . PRO A 1 85 ? -21.753 1.227 10.060 1.00 96.00 85 PRO A CA 1
ATOM 684 C C . PRO A 1 85 ? -21.561 1.455 8.556 1.00 96.00 85 PRO A C 1
ATOM 686 O O . PRO A 1 85 ? -20.450 1.677 8.075 1.00 96.00 85 PRO A O 1
ATOM 689 N N . GLN A 1 86 ? -22.674 1.500 7.823 1.00 97.12 86 GLN A N 1
ATOM 690 C CA . GLN A 1 86 ? -22.678 2.049 6.470 1.00 97.12 86 GLN A CA 1
ATOM 691 C C . GLN A 1 86 ? -22.477 3.566 6.537 1.00 97.12 86 GLN A C 1
ATOM 693 O O . GLN A 1 86 ? -23.238 4.281 7.188 1.00 97.12 86 GLN A O 1
ATOM 698 N N . VA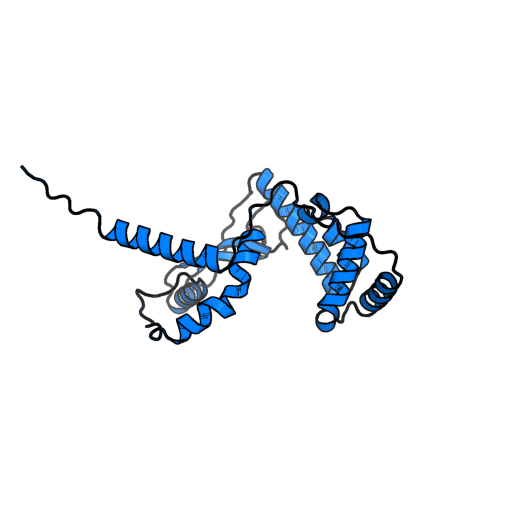L A 1 87 ? -21.433 4.042 5.867 1.00 96.62 87 VAL A N 1
ATOM 699 C CA . VAL A 1 87 ? -21.094 5.459 5.707 1.00 96.62 87 VAL A CA 1
ATOM 700 C C . VAL A 1 87 ? -21.877 6.062 4.539 1.00 96.62 87 VAL A C 1
ATOM 702 O O . VAL A 1 87 ? -22.325 7.205 4.626 1.00 96.62 87 VAL A O 1
ATOM 705 N N . GLY A 1 88 ? -22.075 5.283 3.472 1.00 97.50 88 GLY A N 1
ATOM 706 C CA . GLY A 1 88 ? -22.711 5.725 2.232 1.00 97.50 88 GLY A CA 1
ATOM 707 C C . GLY A 1 88 ? -21.701 6.237 1.206 1.00 97.50 88 GLY A C 1
ATOM 708 O O . GLY A 1 88 ? -20.529 5.857 1.222 1.00 97.50 88 GLY A O 1
ATOM 709 N N . ASP A 1 89 ? -22.161 7.079 0.283 1.00 98.38 89 ASP A N 1
ATOM 710 C CA . ASP A 1 89 ? -21.330 7.554 -0.819 1.00 98.38 89 ASP A CA 1
ATOM 711 C C . ASP A 1 89 ? -20.304 8.585 -0.348 1.00 98.38 89 ASP A C 1
ATOM 713 O O . ASP A 1 89 ? -20.633 9.580 0.305 1.00 98.38 89 ASP A O 1
ATOM 717 N N . LEU A 1 90 ? -19.055 8.408 -0.778 1.00 98.25 90 LEU A N 1
ATOM 718 C CA . LEU A 1 90 ? -18.096 9.503 -0.745 1.00 98.25 90 LEU A CA 1
ATOM 719 C C . LEU A 1 90 ? -18.464 10.561 -1.794 1.00 98.25 90 LEU A C 1
ATOM 721 O O . LEU A 1 90 ? -18.990 10.218 -2.860 1.00 98.25 90 LEU A O 1
ATOM 725 N N . PRO A 1 91 ? -18.102 11.840 -1.575 1.00 98.50 91 PRO A N 1
ATOM 726 C CA . PRO A 1 91 ? -18.131 12.838 -2.636 1.00 98.50 91 PRO A CA 1
ATOM 727 C C . PRO A 1 91 ? -17.397 12.330 -3.882 1.00 98.50 91 PRO A C 1
ATOM 729 O O . PRO A 1 91 ? -16.331 11.723 -3.771 1.00 98.50 91 PRO A O 1
ATOM 732 N N . LEU A 1 92 ? -17.935 12.619 -5.072 1.00 98.25 92 LEU A N 1
ATOM 733 C CA . LEU A 1 92 ? -17.465 12.039 -6.339 1.00 98.25 92 LEU A CA 1
ATOM 734 C C . LEU A 1 92 ? -15.945 12.159 -6.546 1.00 98.25 92 LEU A C 1
ATOM 736 O O . LEU A 1 92 ? -15.301 11.206 -6.976 1.00 98.25 92 LEU A O 1
ATOM 740 N N . GLY A 1 93 ? -15.359 13.312 -6.208 1.00 98.31 93 GLY A N 1
ATOM 741 C CA . GLY A 1 93 ? -13.913 13.522 -6.317 1.00 98.31 93 GLY A CA 1
ATOM 742 C C . GLY A 1 93 ? -13.098 12.616 -5.389 1.00 98.31 93 GLY A C 1
ATOM 743 O O . GLY A 1 93 ? -12.082 12.069 -5.806 1.00 98.31 93 GLY A O 1
ATOM 744 N N . CYS A 1 94 ? -13.562 12.403 -4.155 1.00 98.12 94 CYS A N 1
ATOM 745 C CA . CYS A 1 94 ? -12.919 11.498 -3.203 1.00 98.12 94 CYS A CA 1
ATOM 746 C C . CYS A 1 94 ? -13.015 10.047 -3.684 1.00 98.12 94 CYS A C 1
ATOM 748 O O . CYS A 1 94 ? -12.002 9.353 -3.721 1.00 98.12 94 CYS A O 1
ATOM 750 N N . ALA A 1 95 ? -14.201 9.619 -4.133 1.00 98.31 95 ALA A N 1
ATOM 751 C CA . ALA A 1 95 ? -14.399 8.280 -4.681 1.00 98.31 95 ALA A CA 1
ATOM 752 C C . ALA A 1 95 ? -13.502 8.021 -5.903 1.00 98.31 95 ALA A C 1
ATOM 754 O O . ALA A 1 95 ? -12.922 6.943 -6.022 1.00 98.31 95 ALA A O 1
ATOM 755 N N . ALA A 1 96 ? -13.337 9.006 -6.792 1.00 98.06 96 ALA A N 1
ATOM 756 C CA . ALA A 1 96 ? -12.463 8.888 -7.960 1.00 98.06 96 ALA A CA 1
ATOM 757 C C . ALA A 1 96 ? -10.988 8.689 -7.569 1.00 98.06 96 ALA A C 1
ATOM 759 O O . ALA A 1 96 ? -10.324 7.802 -8.105 1.00 98.06 96 ALA A O 1
ATOM 760 N N . VAL A 1 97 ? -10.489 9.471 -6.605 1.00 97.25 97 VAL A N 1
ATOM 761 C CA . VAL A 1 97 ? -9.112 9.339 -6.101 1.00 97.25 97 VAL A CA 1
ATOM 762 C C . VAL A 1 97 ? -8.905 7.982 -5.425 1.00 97.25 97 VAL A C 1
ATOM 764 O O . VAL A 1 97 ? -7.940 7.287 -5.741 1.00 97.25 97 VAL A O 1
ATOM 767 N N . CYS A 1 98 ? -9.830 7.560 -4.558 1.00 97.62 98 CYS A N 1
ATOM 768 C CA . CYS A 1 98 ? -9.761 6.256 -3.899 1.00 97.62 98 CYS A CA 1
ATOM 769 C C . CYS A 1 98 ? -9.773 5.100 -4.911 1.00 97.62 98 CYS A C 1
ATOM 771 O O . CYS A 1 98 ? -8.950 4.196 -4.805 1.00 97.62 98 CYS A O 1
ATOM 773 N N . ASN A 1 99 ? -10.642 5.140 -5.926 1.00 97.81 99 ASN A N 1
ATOM 774 C CA . ASN A 1 99 ? -10.708 4.099 -6.958 1.00 97.81 99 ASN A CA 1
ATOM 775 C C . ASN A 1 99 ? -9.417 3.986 -7.784 1.00 97.81 99 ASN A C 1
ATOM 777 O O . ASN A 1 99 ? -9.030 2.876 -8.161 1.00 97.81 99 ASN A O 1
ATOM 781 N N . ALA A 1 100 ? -8.725 5.101 -8.041 1.00 96.75 100 ALA A N 1
ATOM 782 C CA . ALA A 1 100 ? -7.419 5.068 -8.695 1.00 96.75 100 ALA A CA 1
ATOM 783 C C . ALA A 1 100 ? -6.393 4.308 -7.834 1.00 96.75 100 ALA A C 1
ATOM 785 O O . ALA A 1 100 ? -5.751 3.379 -8.324 1.00 96.75 100 ALA A O 1
ATOM 786 N N . SER A 1 101 ? -6.306 4.621 -6.536 1.00 97.00 101 SER A N 1
ATOM 787 C CA . SER A 1 101 ? -5.419 3.912 -5.602 1.00 97.00 101 SER A CA 1
ATOM 788 C C . SER A 1 101 ? -5.783 2.432 -5.442 1.00 97.00 101 SER A C 1
ATOM 790 O O . SER A 1 101 ? -4.894 1.584 -5.485 1.00 97.00 101 SER A O 1
ATOM 792 N N . ILE A 1 102 ? -7.075 2.105 -5.335 1.00 97.94 102 ILE A N 1
ATOM 793 C CA . ILE A 1 102 ? -7.565 0.718 -5.262 1.00 97.94 102 ILE A CA 1
ATOM 794 C C . ILE A 1 102 ? -7.146 -0.066 -6.511 1.00 97.94 102 ILE A C 1
ATOM 796 O O . ILE A 1 102 ? -6.711 -1.211 -6.411 1.00 97.94 102 ILE A O 1
ATOM 800 N N . SER A 1 103 ? -7.227 0.547 -7.695 1.00 97.75 103 SER A N 1
ATOM 801 C CA . SER A 1 103 ? -6.834 -0.104 -8.950 1.00 97.75 103 SER A CA 1
ATOM 802 C C . SER A 1 103 ? -5.337 -0.430 -8.985 1.00 97.75 103 SER A C 1
ATOM 804 O O . SER A 1 103 ? -4.966 -1.542 -9.354 1.00 97.75 103 SER A O 1
ATOM 806 N N . VAL A 1 104 ? -4.480 0.496 -8.539 1.00 98.19 104 VAL A N 1
ATOM 807 C CA . VAL A 1 104 ? -3.027 0.268 -8.418 1.00 98.19 104 VAL A CA 1
ATOM 808 C C . VAL A 1 104 ? -2.736 -0.884 -7.453 1.00 98.19 104 VAL A C 1
ATOM 810 O O . VAL A 1 104 ? -1.985 -1.799 -7.789 1.00 98.19 104 VAL A O 1
ATOM 813 N N . GLN A 1 105 ? -3.368 -0.873 -6.277 1.00 97.69 105 GLN A N 1
ATOM 814 C CA . GLN A 1 105 ? -3.188 -1.901 -5.248 1.00 97.69 105 GLN A CA 1
ATOM 815 C C . GLN A 1 105 ? -3.634 -3.282 -5.733 1.00 97.69 105 GLN A C 1
ATOM 817 O O . GLN A 1 105 ? -2.933 -4.262 -5.503 1.00 97.69 105 GLN A O 1
ATOM 822 N N . ARG A 1 106 ? -4.758 -3.366 -6.452 1.00 97.38 106 ARG A N 1
ATOM 823 C CA . ARG A 1 106 ? -5.244 -4.621 -7.042 1.00 97.38 106 ARG A CA 1
ATOM 824 C C . ARG A 1 106 ? -4.248 -5.216 -8.024 1.00 97.38 106 ARG A C 1
ATOM 826 O O . ARG A 1 106 ? -3.925 -6.393 -7.907 1.00 97.38 106 ARG A O 1
ATOM 833 N N . LEU A 1 107 ? -3.738 -4.407 -8.954 1.00 98.12 107 LEU A N 1
ATOM 834 C CA . LEU A 1 107 ? -2.720 -4.855 -9.907 1.00 98.12 107 LEU A CA 1
ATOM 835 C C . LEU A 1 107 ? -1.468 -5.349 -9.171 1.00 98.12 107 LEU A C 1
ATOM 837 O O . LEU A 1 107 ? -0.953 -6.415 -9.492 1.00 98.12 107 LEU A O 1
ATOM 841 N N . ALA A 1 108 ? -1.021 -4.615 -8.147 1.00 97.50 108 ALA A N 1
ATOM 842 C CA . ALA A 1 108 ? 0.152 -4.980 -7.360 1.00 97.50 108 ALA A CA 1
ATOM 843 C C . ALA A 1 108 ? -0.041 -6.291 -6.573 1.00 97.50 108 ALA A C 1
ATOM 845 O O . ALA A 1 108 ? 0.861 -7.125 -6.552 1.00 97.50 108 ALA A O 1
ATOM 846 N N . VAL A 1 109 ? -1.209 -6.500 -5.954 1.00 96.94 109 VAL A N 1
ATOM 847 C CA . VAL A 1 109 ? -1.535 -7.740 -5.227 1.00 96.94 109 VAL A CA 1
ATOM 848 C C . VAL A 1 109 ? -1.604 -8.928 -6.183 1.00 96.94 109 VAL A C 1
ATOM 850 O O . VAL A 1 109 ? -0.983 -9.956 -5.922 1.00 96.94 109 VAL A O 1
ATOM 853 N N . GLU A 1 110 ? -2.300 -8.784 -7.311 1.00 97.56 110 GLU A N 1
ATOM 854 C CA . GLU A 1 110 ? -2.385 -9.832 -8.331 1.00 97.56 110 GLU A CA 1
ATOM 855 C C . GLU A 1 110 ? -1.003 -10.197 -8.885 1.00 97.56 110 GLU A C 1
ATOM 857 O O . GLU A 1 110 ? -0.680 -11.381 -9.007 1.00 97.56 110 GLU A O 1
ATOM 862 N N . ALA A 1 111 ? -0.162 -9.194 -9.157 1.00 98.00 111 ALA A N 1
ATOM 863 C CA . ALA A 1 111 ? 1.214 -9.399 -9.587 1.00 98.00 111 ALA A CA 1
ATOM 864 C C . ALA A 1 111 ? 2.015 -10.156 -8.523 1.00 98.00 111 ALA A C 1
ATOM 866 O O . ALA A 1 111 ? 2.643 -11.171 -8.819 1.00 98.00 111 ALA A O 1
ATOM 867 N N . ALA A 1 112 ? 1.946 -9.708 -7.265 1.00 96.19 112 ALA A N 1
ATOM 868 C CA . ALA A 1 112 ? 2.687 -10.289 -6.151 1.00 96.19 112 ALA A CA 1
ATOM 869 C C . ALA A 1 112 ? 2.304 -11.744 -5.863 1.00 96.19 112 ALA A C 1
ATOM 871 O O . ALA A 1 112 ? 3.193 -12.540 -5.563 1.00 96.19 112 ALA A O 1
ATOM 872 N N . ILE A 1 113 ? 1.019 -12.096 -5.968 1.00 96.38 113 ILE A N 1
ATOM 873 C CA . ILE A 1 113 ? 0.536 -13.469 -5.767 1.00 96.38 113 ILE A CA 1
ATOM 874 C C . ILE A 1 113 ? 0.994 -14.382 -6.910 1.00 96.38 113 ILE A C 1
ATOM 876 O O . ILE A 1 113 ? 1.365 -15.529 -6.665 1.00 96.38 113 ILE A O 1
ATOM 880 N N . LYS A 1 114 ? 0.970 -13.891 -8.155 1.00 97.25 114 LYS A N 1
ATOM 881 C CA . LYS A 1 114 ? 1.281 -14.688 -9.353 1.00 97.25 114 LYS A CA 1
ATOM 882 C C . LYS A 1 114 ? 2.762 -14.697 -9.738 1.00 97.25 114 LYS A C 1
ATOM 884 O O . LYS A 1 114 ? 3.145 -15.518 -10.564 1.00 97.25 114 LYS A O 1
ATOM 889 N N . GLY A 1 115 ? 3.571 -13.793 -9.185 1.00 97.00 115 GLY A N 1
ATOM 890 C CA . GLY A 1 115 ? 4.928 -13.534 -9.679 1.00 97.00 115 GLY A CA 1
ATOM 891 C C . GLY A 1 115 ? 4.940 -12.908 -11.082 1.00 97.00 115 GLY A C 1
ATOM 892 O O . GLY A 1 115 ? 5.873 -13.127 -11.850 1.00 97.00 115 GLY A O 1
ATOM 893 N N . ASP A 1 116 ? 3.889 -12.166 -11.449 1.00 98.31 116 ASP A N 1
ATOM 894 C CA . ASP A 1 116 ? 3.719 -11.611 -12.798 1.00 98.31 116 ASP A CA 1
ATOM 895 C C . ASP A 1 116 ? 4.404 -10.239 -12.925 1.00 98.31 116 ASP A C 1
ATOM 897 O O . ASP A 1 116 ? 3.861 -9.206 -12.527 1.00 98.31 116 ASP A O 1
ATOM 901 N N . ASP A 1 117 ? 5.611 -10.226 -13.498 1.00 98.00 117 ASP A N 1
ATOM 902 C CA . ASP A 1 117 ? 6.395 -9.005 -13.751 1.00 98.00 117 ASP A CA 1
ATOM 903 C C . ASP A 1 117 ? 5.675 -8.021 -14.687 1.00 98.00 117 ASP A C 1
ATOM 905 O O . ASP A 1 117 ? 5.784 -6.804 -14.537 1.00 98.00 117 ASP A O 1
ATOM 909 N N . PHE A 1 118 ? 4.892 -8.513 -15.648 1.00 97.69 118 PHE A N 1
ATOM 910 C CA . PHE A 1 118 ? 4.180 -7.621 -16.555 1.00 97.69 118 PHE A CA 1
ATOM 911 C C . PHE A 1 118 ? 3.079 -6.863 -15.812 1.00 97.69 118 PHE A C 1
ATOM 913 O O . PHE A 1 118 ? 2.962 -5.642 -15.950 1.00 97.69 118 PHE A O 1
ATOM 920 N N . LEU A 1 119 ? 2.324 -7.565 -14.967 1.00 98.00 119 LEU A N 1
ATOM 921 C CA . LEU A 1 119 ? 1.293 -6.955 -14.136 1.00 98.00 119 LEU A CA 1
ATOM 922 C C . LEU A 1 119 ? 1.890 -6.020 -13.070 1.00 98.00 119 LEU A C 1
ATOM 924 O O . LEU A 1 119 ? 1.325 -4.958 -12.806 1.00 98.00 119 LEU A O 1
ATOM 928 N N . LEU A 1 120 ? 3.071 -6.349 -12.533 1.00 98.12 120 LEU A N 1
ATOM 929 C CA . LEU A 1 120 ? 3.832 -5.476 -11.631 1.00 98.12 120 LEU A CA 1
ATOM 930 C C . LEU A 1 120 ? 4.229 -4.160 -12.317 1.00 98.12 120 LEU A C 1
ATOM 932 O O . LEU A 1 120 ? 4.090 -3.072 -11.757 1.00 98.12 120 LEU A O 1
ATOM 936 N N . ARG A 1 121 ? 4.697 -4.222 -13.566 1.00 98.12 121 ARG A N 1
ATOM 937 C CA . ARG A 1 121 ? 5.020 -3.013 -14.341 1.00 98.12 121 ARG A CA 1
ATOM 938 C C . ARG A 1 121 ? 3.775 -2.189 -14.626 1.00 98.12 121 ARG A C 1
AT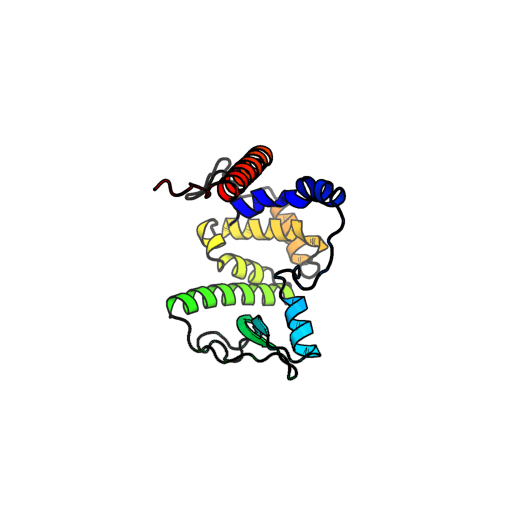OM 940 O O . ARG A 1 121 ? 3.821 -0.966 -14.507 1.00 98.12 121 ARG A O 1
ATOM 947 N N . GLN A 1 122 ? 2.660 -2.839 -14.955 1.00 97.69 122 GLN A N 1
ATOM 948 C CA . GLN A 1 122 ? 1.380 -2.157 -15.132 1.00 97.69 122 GLN A CA 1
ATOM 949 C C . GLN A 1 122 ? 0.922 -1.462 -13.847 1.00 97.69 122 GLN A C 1
ATOM 951 O O . GLN A 1 122 ? 0.484 -0.316 -13.921 1.00 97.69 122 GLN A O 1
ATOM 956 N N . SER A 1 123 ? 1.071 -2.089 -12.672 1.00 98.00 123 SER A N 1
ATOM 957 C CA . SER A 1 123 ? 0.707 -1.441 -11.406 1.00 98.00 123 SER A CA 1
ATOM 958 C C . SER A 1 123 ? 1.513 -0.164 -11.177 1.00 98.00 123 SER A C 1
ATOM 960 O O . SER A 1 123 ? 0.936 0.859 -10.820 1.00 98.00 123 SER A O 1
ATOM 962 N N . MET A 1 124 ? 2.821 -0.190 -11.460 1.00 97.75 124 MET A N 1
ATOM 963 C CA . MET A 1 124 ? 3.670 1.002 -11.361 1.00 97.75 124 MET A CA 1
ATOM 964 C C . MET A 1 124 ? 3.288 2.077 -12.388 1.00 97.75 124 MET A C 1
ATOM 966 O O . MET A 1 124 ? 3.284 3.254 -12.056 1.00 97.75 124 MET A O 1
ATOM 970 N N . MET A 1 125 ? 2.917 1.702 -13.617 1.00 96.62 125 MET A N 1
ATOM 971 C CA . MET A 1 125 ? 2.447 2.660 -14.633 1.00 96.62 125 MET A CA 1
ATOM 972 C C . MET A 1 125 ? 1.131 3.347 -14.266 1.00 96.62 125 MET A C 1
ATOM 974 O O . MET A 1 125 ? 0.902 4.480 -14.684 1.00 96.62 125 MET A O 1
ATOM 978 N N . MET A 1 126 ? 0.266 2.665 -13.515 1.00 97.00 126 MET A N 1
ATOM 979 C CA . MET A 1 126 ? -1.016 3.214 -13.074 1.00 97.00 126 MET A CA 1
ATOM 980 C C . MET A 1 126 ? -0.891 4.123 -11.847 1.00 97.00 126 MET A C 1
ATOM 982 O O . MET A 1 126 ? -1.835 4.858 -11.550 1.00 97.00 126 MET A O 1
ATOM 986 N N . ASP A 1 127 ? 0.240 4.093 -11.136 1.00 96.56 127 ASP A N 1
ATOM 987 C CA . ASP A 1 127 ? 0.462 4.961 -9.985 1.00 96.56 127 ASP A CA 1
ATOM 988 C C . ASP A 1 127 ? 0.610 6.435 -10.427 1.00 96.56 127 ASP A C 1
ATOM 990 O O . ASP A 1 127 ? 1.502 6.759 -11.220 1.00 96.56 127 ASP A O 1
ATOM 994 N N . PRO A 1 128 ? -0.232 7.362 -9.923 1.00 93.06 128 PRO A N 1
ATOM 995 C CA . PRO A 1 128 ? -0.203 8.758 -10.358 1.00 93.06 128 PRO A CA 1
ATOM 996 C C . PRO A 1 128 ? 1.114 9.480 -10.064 1.00 93.06 128 PRO A C 1
ATOM 998 O O . PRO A 1 128 ? 1.476 10.400 -10.797 1.00 93.06 128 PRO A O 1
ATOM 1001 N N . LEU A 1 129 ? 1.824 9.107 -8.994 1.00 91.06 129 LEU A N 1
ATOM 1002 C CA . LEU A 1 129 ? 3.108 9.717 -8.667 1.00 91.06 129 LEU A CA 1
ATOM 1003 C C . LEU A 1 129 ? 4.187 9.207 -9.620 1.00 91.06 129 LEU A C 1
ATOM 1005 O O . LEU A 1 129 ? 4.944 10.021 -10.144 1.00 91.06 129 LEU A O 1
ATOM 1009 N N . VAL A 1 130 ? 4.228 7.898 -9.876 1.00 93.50 130 VAL A N 1
ATOM 1010 C CA . VAL A 1 130 ? 5.153 7.298 -10.846 1.00 93.50 130 VAL A CA 1
ATOM 1011 C C . VAL A 1 130 ? 4.926 7.901 -12.232 1.00 93.50 130 VAL A C 1
ATOM 1013 O O . VAL A 1 130 ? 5.868 8.423 -12.823 1.00 93.50 130 VAL A O 1
ATOM 1016 N N . GLY A 1 131 ? 3.682 7.936 -12.718 1.00 90.81 131 GLY A N 1
ATOM 1017 C CA . GLY A 1 131 ? 3.348 8.521 -14.021 1.00 90.81 131 GLY A CA 1
ATOM 1018 C C . GLY A 1 131 ? 3.618 10.029 -14.130 1.00 90.81 131 GLY A C 1
ATOM 1019 O O . GLY A 1 131 ? 3.777 10.548 -15.233 1.00 90.81 131 GLY A O 1
ATOM 1020 N N . ALA A 1 132 ? 3.703 10.746 -13.004 1.00 90.25 132 ALA A N 1
ATOM 1021 C CA . ALA A 1 132 ? 4.054 12.166 -12.987 1.00 90.25 132 ALA A CA 1
ATOM 1022 C C . ALA A 1 132 ? 5.565 12.428 -13.109 1.00 90.25 132 ALA A C 1
ATOM 1024 O O . ALA A 1 132 ? 5.952 13.531 -13.502 1.00 90.25 132 A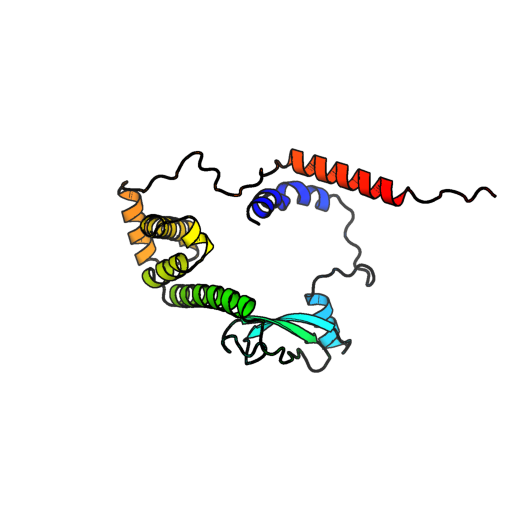LA A O 1
ATOM 1025 N N . VAL A 1 133 ? 6.419 11.463 -12.746 1.00 89.31 133 VAL A N 1
ATOM 1026 C CA . VAL A 1 133 ? 7.881 11.661 -12.674 1.00 89.31 133 VAL A CA 1
ATOM 1027 C C . VAL A 1 133 ? 8.689 10.724 -13.568 1.00 89.31 133 VAL A C 1
ATOM 1029 O O . VAL A 1 133 ? 9.852 11.028 -13.825 1.00 89.31 133 VAL A O 1
ATOM 1032 N N . CYS A 1 134 ? 8.086 9.641 -14.061 1.00 92.00 134 CYS A N 1
ATOM 1033 C CA . CYS A 1 134 ? 8.719 8.650 -14.922 1.00 92.00 134 CYS A CA 1
ATOM 1034 C C . CYS A 1 134 ? 7.919 8.431 -16.214 1.00 92.00 134 CYS A C 1
ATOM 1036 O O . CYS A 1 134 ? 6.691 8.341 -16.207 1.00 92.00 134 CYS A O 1
ATOM 1038 N N . ASN A 1 135 ? 8.623 8.277 -17.332 1.00 93.81 135 ASN A N 1
ATOM 1039 C CA . ASN A 1 135 ? 8.074 7.73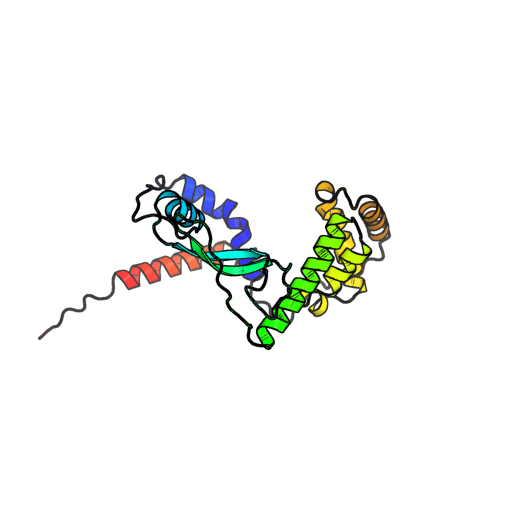9 -18.576 1.00 93.81 135 ASN A CA 1
ATOM 1040 C C . ASN A 1 135 ? 8.124 6.192 -18.586 1.00 93.81 135 ASN A C 1
ATOM 1042 O O . ASN A 1 135 ? 8.812 5.597 -17.758 1.00 93.81 135 ASN A O 1
ATOM 1046 N N . PRO A 1 136 ? 7.423 5.497 -19.506 1.00 95.75 136 PRO A N 1
ATOM 1047 C CA . PRO A 1 136 ? 7.351 4.035 -19.462 1.00 95.75 136 PRO A CA 1
ATOM 1048 C C . PRO A 1 136 ? 8.715 3.315 -19.491 1.00 95.75 136 PRO A C 1
ATOM 1050 O O . PRO A 1 136 ? 8.886 2.401 -18.687 1.00 95.75 136 PRO A O 1
ATOM 1053 N N . PRO A 1 137 ? 9.707 3.705 -20.319 1.00 95.69 137 PRO A N 1
ATOM 1054 C CA . PRO A 1 137 ? 11.063 3.155 -20.216 1.00 95.69 137 PRO A CA 1
ATOM 1055 C C . PRO A 1 137 ? 11.720 3.323 -18.833 1.00 95.69 137 PRO A C 1
ATOM 1057 O O . PRO A 1 137 ? 12.297 2.366 -18.319 1.00 95.69 137 PRO A O 1
ATOM 1060 N N . GLU A 1 138 ? 11.595 4.499 -18.209 1.00 95.75 138 GLU A N 1
ATOM 1061 C CA . GLU A 1 138 ? 12.115 4.754 -16.854 1.00 95.75 138 GLU A CA 1
ATOM 1062 C C . GLU A 1 138 ? 11.426 3.852 -15.818 1.00 95.75 138 GLU A C 1
ATOM 1064 O O . GLU A 1 138 ? 12.092 3.279 -14.960 1.00 95.75 138 GLU A O 1
ATOM 1069 N N . ILE A 1 139 ? 10.108 3.647 -15.937 1.00 97.12 139 ILE A N 1
ATOM 1070 C CA . ILE A 1 139 ? 9.348 2.733 -15.066 1.00 97.12 139 ILE A CA 1
ATOM 1071 C C . ILE A 1 139 ? 9.849 1.296 -15.222 1.00 97.12 139 ILE A C 1
ATOM 1073 O O . ILE A 1 139 ? 10.006 0.583 -14.234 1.00 97.12 139 ILE A O 1
ATOM 1077 N N . TRP A 1 140 ? 10.122 0.859 -16.454 1.00 96.75 140 TRP A N 1
ATOM 1078 C CA . TRP A 1 140 ? 10.633 -0.487 -16.705 1.00 96.75 140 TRP A CA 1
ATOM 1079 C C . TRP A 1 140 ? 11.991 -0.724 -16.041 1.00 96.75 140 TRP A C 1
ATOM 1081 O O . TRP A 1 140 ? 12.176 -1.756 -15.392 1.00 96.75 140 TRP A O 1
ATOM 1091 N N . GLN A 1 141 ? 12.919 0.221 -16.165 1.00 97.56 141 GLN A N 1
ATOM 1092 C CA . GLN A 1 141 ? 14.213 0.109 -15.498 1.00 97.56 141 GLN A CA 1
ATOM 1093 C C . GLN A 1 141 ? 14.075 0.202 -13.970 1.00 97.56 141 GLN A C 1
ATOM 1095 O O . GLN A 1 141 ? 14.676 -0.597 -13.259 1.00 97.56 141 GLN A O 1
ATOM 1100 N N . MET A 1 142 ? 13.229 1.100 -13.456 1.00 96.94 142 MET A N 1
ATOM 1101 C CA . MET A 1 142 ? 12.969 1.219 -12.016 1.00 96.94 142 MET A CA 1
ATOM 1102 C C . MET A 1 142 ? 12.446 -0.097 -11.423 1.00 96.94 142 MET A C 1
ATOM 1104 O O . MET A 1 142 ? 12.890 -0.511 -10.355 1.00 96.94 142 MET A O 1
ATOM 1108 N N . VAL A 1 143 ? 11.536 -0.791 -12.116 1.00 97.94 143 VAL A N 1
ATOM 1109 C CA . VAL A 1 143 ? 11.045 -2.107 -11.670 1.00 97.94 143 VAL A CA 1
ATOM 1110 C C . VAL A 1 143 ? 12.165 -3.149 -11.660 1.00 97.94 143 VAL A C 1
ATOM 1112 O O . VAL A 1 143 ? 12.238 -3.931 -10.714 1.00 97.94 143 VAL A O 1
ATOM 1115 N N . ASP A 1 144 ? 13.072 -3.138 -12.643 1.00 98.06 144 ASP A N 1
ATOM 1116 C CA . ASP A 1 144 ? 14.248 -4.023 -12.640 1.00 98.06 144 ASP A CA 1
ATOM 1117 C C . ASP A 1 144 ? 15.135 -3.776 -11.416 1.00 98.06 144 ASP A C 1
ATOM 1119 O O . ASP A 1 144 ? 15.510 -4.718 -10.716 1.00 98.06 144 ASP A O 1
ATOM 1123 N N . GLU A 1 145 ? 15.438 -2.510 -11.133 1.00 97.56 145 GLU A N 1
ATOM 1124 C CA . GLU A 1 145 ? 16.235 -2.104 -9.975 1.00 97.56 145 GLU A CA 1
ATOM 1125 C C . GLU A 1 145 ? 15.570 -2.540 -8.659 1.00 97.56 145 GLU A C 1
ATOM 1127 O O . GLU A 1 145 ? 16.234 -3.110 -7.788 1.00 97.56 145 GLU A O 1
ATOM 1132 N N . MET A 1 146 ? 14.252 -2.346 -8.527 1.00 97.75 146 MET A N 1
ATOM 1133 C CA . MET A 1 146 ? 13.489 -2.749 -7.341 1.00 97.75 146 MET A CA 1
ATOM 1134 C C . MET A 1 146 ? 13.448 -4.269 -7.157 1.00 97.75 146 MET A C 1
ATOM 1136 O O . MET A 1 146 ? 13.697 -4.744 -6.048 1.00 97.75 146 MET A O 1
ATOM 1140 N N . LEU A 1 147 ? 13.195 -5.035 -8.225 1.00 98.31 147 LEU A N 1
ATOM 1141 C CA . LEU A 1 147 ? 13.197 -6.501 -8.187 1.00 98.31 147 LEU A CA 1
ATOM 1142 C C . LEU A 1 147 ? 14.553 -7.042 -7.726 1.00 98.31 147 LEU A C 1
ATOM 1144 O O . LEU A 1 147 ? 14.615 -7.922 -6.868 1.00 98.31 147 LEU A O 1
ATOM 1148 N N . VAL A 1 148 ? 15.652 -6.492 -8.249 1.00 98.31 148 VAL A N 1
ATOM 1149 C CA . VAL A 1 148 ? 17.000 -6.910 -7.849 1.00 98.31 148 VAL A CA 1
ATOM 1150 C C . VAL A 1 148 ? 17.304 -6.515 -6.403 1.00 98.31 148 VAL A C 1
ATOM 1152 O O . VAL A 1 148 ? 17.806 -7.348 -5.646 1.00 98.31 148 VAL A O 1
ATOM 1155 N N . ALA A 1 149 ? 16.968 -5.290 -5.992 1.00 98.31 149 ALA A N 1
ATOM 1156 C CA . ALA A 1 149 ? 17.190 -4.812 -4.626 1.00 98.31 149 ALA A CA 1
ATOM 1157 C C . ALA A 1 149 ? 16.390 -5.608 -3.578 1.00 98.31 149 ALA A C 1
ATOM 1159 O O . ALA A 1 149 ? 16.842 -5.785 -2.445 1.00 98.31 149 ALA A O 1
ATOM 1160 N N . GLN A 1 150 ? 15.211 -6.107 -3.953 1.00 97.62 150 GLN A N 1
ATOM 1161 C CA . GLN A 1 150 ? 14.291 -6.825 -3.070 1.00 97.62 150 GLN A CA 1
ATOM 1162 C C . GLN A 1 150 ? 14.314 -8.344 -3.279 1.00 97.62 150 GLN A C 1
ATOM 1164 O O . GLN A 1 150 ? 13.491 -9.043 -2.695 1.00 97.62 150 GLN A O 1
ATOM 1169 N N . ALA A 1 151 ? 15.268 -8.874 -4.051 1.00 97.56 151 ALA A N 1
ATOM 1170 C CA . ALA A 1 151 ? 15.280 -10.272 -4.483 1.00 97.56 151 ALA A CA 1
ATOM 1171 C C . ALA A 1 151 ? 15.150 -11.292 -3.336 1.00 97.56 151 ALA A C 1
ATOM 1173 O O . ALA A 1 151 ? 14.484 -12.309 -3.493 1.00 97.56 151 ALA A O 1
ATOM 1174 N N . GLN A 1 152 ? 15.732 -11.007 -2.164 1.00 97.75 152 GLN A N 1
ATOM 1175 C CA . GLN A 1 152 ? 15.632 -11.886 -0.989 1.00 97.75 152 GLN A CA 1
ATOM 1176 C C . GLN A 1 152 ? 14.196 -12.035 -0.446 1.00 97.75 152 GLN A C 1
ATOM 1178 O O . GLN A 1 152 ? 13.890 -13.024 0.211 1.00 97.75 152 GLN A O 1
ATOM 1183 N N . TRP A 1 153 ? 13.329 -11.052 -0.704 1.00 97.19 153 TRP A N 1
ATOM 1184 C CA . TRP A 1 153 ? 11.953 -10.980 -0.207 1.00 97.19 153 TRP A CA 1
ATOM 1185 C C . TRP A 1 153 ? 10.913 -11.351 -1.268 1.00 97.19 153 TRP A C 1
ATOM 1187 O O . TRP A 1 153 ? 9.742 -11.511 -0.933 1.00 97.19 153 TRP A O 1
ATOM 1197 N N . LEU A 1 154 ? 11.330 -11.478 -2.532 1.00 96.69 154 LEU A N 1
ATOM 1198 C CA . LEU A 1 154 ? 10.460 -11.695 -3.689 1.00 96.69 154 LEU A CA 1
ATOM 1199 C C . LEU A 1 154 ? 10.806 -12.999 -4.439 1.00 96.69 154 LEU A C 1
ATOM 1201 O O . LEU A 1 154 ? 11.050 -12.965 -5.648 1.00 96.69 154 LEU A O 1
ATOM 1205 N N . PRO A 1 155 ? 10.846 -14.162 -3.757 1.00 95.69 155 PRO A N 1
ATOM 1206 C CA . PRO A 1 155 ? 11.271 -15.420 -4.372 1.00 95.69 155 PRO A CA 1
ATOM 1207 C C . PRO A 1 155 ? 10.379 -15.861 -5.543 1.00 95.69 155 PRO A C 1
ATOM 1209 O O . PRO A 1 155 ? 10.854 -16.514 -6.463 1.00 95.69 155 PRO A O 1
ATOM 1212 N N . GLN A 1 156 ? 9.104 -15.468 -5.561 1.00 96.50 156 GLN A N 1
ATOM 1213 C CA . GLN A 1 156 ? 8.173 -15.771 -6.650 1.00 96.50 156 GLN A CA 1
ATOM 1214 C C . GLN A 1 156 ? 8.505 -15.060 -7.973 1.00 96.50 156 GLN A C 1
ATOM 1216 O O . GLN A 1 156 ? 7.917 -15.385 -8.997 1.00 96.50 156 GLN A O 1
ATOM 1221 N N . TYR A 1 157 ? 9.435 -14.100 -7.962 1.00 98.12 157 TYR A N 1
ATOM 1222 C CA . TYR A 1 157 ? 9.896 -13.367 -9.142 1.00 98.12 157 TYR A CA 1
ATOM 1223 C C . TYR A 1 157 ? 11.278 -13.837 -9.634 1.00 98.12 157 TYR A C 1
ATOM 1225 O O . TYR A 1 157 ? 11.952 -13.084 -10.332 1.00 98.12 157 TYR A O 1
ATOM 1233 N N . GLU A 1 158 ? 11.739 -15.043 -9.283 1.00 97.50 158 GLU A N 1
ATOM 1234 C CA . GLU A 1 158 ? 13.096 -15.534 -9.597 1.00 97.50 158 GLU A CA 1
ATOM 1235 C C . GLU A 1 158 ? 13.506 -15.333 -11.072 1.00 97.50 158 GLU A C 1
ATOM 1237 O O . GLU A 1 158 ? 14.572 -14.769 -11.357 1.00 97.50 158 GLU A O 1
ATOM 1242 N N . ASP A 1 159 ? 12.635 -15.714 -12.009 1.00 97.75 159 ASP A N 1
ATOM 1243 C CA . ASP A 1 159 ? 12.876 -15.560 -13.449 1.00 97.75 159 ASP A CA 1
ATOM 1244 C C . ASP A 1 159 ? 12.963 -14.083 -13.858 1.00 97.75 159 ASP A C 1
ATOM 1246 O O . ASP A 1 159 ? 13.877 -13.673 -14.583 1.00 97.75 159 ASP A O 1
ATOM 1250 N N . ALA A 1 160 ? 12.044 -13.258 -13.352 1.00 98.19 160 ALA A N 1
ATOM 1251 C CA . ALA A 1 160 ? 12.009 -11.825 -13.621 1.00 98.19 160 ALA A CA 1
ATOM 1252 C C . ALA A 1 160 ? 13.240 -11.110 -13.048 1.00 98.19 160 ALA A C 1
ATOM 1254 O O . ALA A 1 160 ? 13.830 -10.271 -13.726 1.00 98.19 160 ALA A O 1
ATOM 1255 N N . ILE A 1 161 ? 13.681 -11.486 -11.844 1.00 98.62 161 ILE A N 1
ATOM 1256 C CA . ILE A 1 161 ? 14.896 -10.981 -11.194 1.00 98.62 161 ILE A CA 1
ATOM 1257 C C . ILE A 1 161 ? 16.129 -11.367 -12.010 1.00 98.62 161 ILE A C 1
ATOM 1259 O O . ILE A 1 161 ? 17.018 -10.541 -12.220 1.00 98.62 161 ILE A O 1
ATOM 1263 N N . THR A 1 162 ? 16.201 -12.607 -12.492 1.00 98.38 162 THR A N 1
ATOM 1264 C CA . THR A 1 162 ? 17.311 -13.064 -13.338 1.00 98.38 162 THR A CA 1
ATOM 1265 C C . THR A 1 162 ? 17.359 -12.271 -14.644 1.00 98.38 162 THR A C 1
ATOM 1267 O O . THR A 1 162 ? 18.419 -11.781 -15.041 1.00 98.38 162 THR A O 1
ATOM 1270 N N . ALA A 1 163 ? 16.206 -12.065 -15.282 1.00 98.00 163 ALA A N 1
ATOM 1271 C CA . ALA A 1 163 ? 16.100 -11.246 -16.482 1.00 98.00 163 ALA A CA 1
ATOM 1272 C C . ALA A 1 163 ? 16.453 -9.769 -16.217 1.00 98.00 163 ALA A C 1
ATOM 1274 O O . ALA A 1 163 ? 17.165 -9.163 -17.018 1.00 98.00 163 ALA A O 1
ATOM 1275 N N . ALA A 1 164 ? 16.023 -9.209 -15.083 1.00 97.88 164 ALA A N 1
ATOM 1276 C CA . ALA A 1 164 ? 16.351 -7.853 -14.649 1.00 97.88 164 ALA A CA 1
ATOM 1277 C C . ALA A 1 164 ? 17.863 -7.676 -14.444 1.00 97.88 164 ALA A C 1
ATOM 1279 O O . ALA A 1 164 ? 18.446 -6.748 -14.996 1.00 97.88 164 ALA A O 1
ATOM 1280 N N . LYS A 1 165 ? 18.537 -8.609 -13.753 1.00 98.12 165 LYS A N 1
ATOM 1281 C CA . LYS A 1 165 ? 20.006 -8.597 -13.597 1.00 98.12 165 LYS A CA 1
ATOM 1282 C C . LYS A 1 165 ? 20.723 -8.564 -14.946 1.00 98.12 165 LYS A C 1
ATOM 1284 O O . LYS A 1 165 ? 21.662 -7.792 -15.116 1.00 98.12 165 LYS A O 1
ATOM 1289 N N . ASN A 1 166 ? 20.259 -9.360 -15.911 1.00 97.69 166 ASN A N 1
ATOM 1290 C CA . ASN A 1 166 ? 20.838 -9.392 -17.254 1.00 97.69 166 ASN A CA 1
ATOM 1291 C C . ASN A 1 166 ? 20.626 -8.071 -18.010 1.00 97.69 166 ASN A C 1
ATOM 1293 O O . ASN A 1 166 ? 21.561 -7.572 -18.637 1.00 97.69 166 ASN A O 1
ATOM 1297 N N . ARG A 1 167 ? 19.424 -7.480 -17.935 1.00 96.38 167 ARG A N 1
ATOM 1298 C CA . ARG A 1 167 ? 19.139 -6.169 -18.544 1.00 96.38 167 ARG A CA 1
ATOM 1299 C C . ARG A 1 167 ? 20.004 -5.075 -17.931 1.00 96.38 167 ARG A C 1
ATOM 1301 O O . ARG A 1 167 ? 20.640 -4.330 -18.675 1.00 96.38 167 ARG A O 1
ATOM 1308 N N . LEU A 1 168 ? 20.099 -5.032 -16.604 1.00 96.25 168 LEU A N 1
ATOM 1309 C CA . LEU A 1 168 ? 20.899 -4.033 -15.897 1.00 96.25 168 LEU A CA 1
ATOM 1310 C C . LEU A 1 168 ? 22.399 -4.164 -16.208 1.00 96.25 168 LEU A C 1
ATOM 1312 O O . LEU A 1 168 ? 23.080 -3.161 -16.407 1.00 96.25 168 LEU A O 1
ATOM 1316 N N . ALA A 1 169 ? 22.907 -5.393 -16.339 1.00 96.44 169 ALA A N 1
ATOM 1317 C CA . ALA A 1 169 ? 24.298 -5.653 -16.708 1.00 96.44 169 ALA A CA 1
ATOM 1318 C C . ALA A 1 169 ? 24.644 -5.275 -18.164 1.00 96.44 169 ALA A C 1
ATOM 1320 O O . ALA A 1 169 ? 25.823 -5.145 -18.489 1.00 96.44 169 ALA A O 1
ATOM 1321 N N . SER A 1 170 ? 23.650 -5.085 -19.044 1.00 93.75 170 SER A N 1
ATOM 1322 C CA . SER A 1 170 ? 23.883 -4.727 -20.453 1.00 93.75 170 SER A CA 1
ATOM 1323 C C . SER A 1 170 ? 24.440 -3.311 -20.655 1.00 93.75 170 SER A C 1
ATOM 1325 O O . SER A 1 170 ? 24.960 -3.011 -21.727 1.00 93.75 170 SER A O 1
ATOM 1327 N N . GLY A 1 171 ? 24.338 -2.441 -19.642 1.00 84.06 171 GLY A N 1
ATOM 1328 C CA . GLY A 1 171 ? 24.896 -1.086 -19.658 1.00 84.06 171 GLY A CA 1
ATOM 1329 C C . GLY A 1 171 ? 24.084 -0.044 -20.436 1.00 84.06 171 GLY A C 1
ATOM 1330 O O . GLY A 1 171 ? 24.404 1.137 -20.355 1.00 84.06 171 GLY A O 1
ATOM 1331 N N . ASN A 1 172 ? 23.008 -0.433 -21.130 1.00 88.81 172 ASN A N 1
ATOM 1332 C CA . ASN A 1 172 ? 22.095 0.489 -21.823 1.00 88.81 172 ASN A CA 1
ATOM 1333 C C . ASN A 1 172 ? 21.051 1.088 -20.862 1.00 88.81 172 ASN A C 1
ATOM 1335 O O . ASN A 1 172 ? 19.847 1.005 -21.112 1.00 88.81 172 ASN A O 1
ATOM 1339 N N . LEU A 1 173 ? 21.511 1.631 -19.735 1.00 92.56 173 LEU A N 1
ATOM 1340 C CA . LEU A 1 173 ? 20.647 2.220 -18.716 1.00 92.56 173 LEU A CA 1
ATOM 1341 C C . LEU A 1 173 ? 20.252 3.641 -19.113 1.00 92.56 173 LEU A C 1
ATOM 1343 O O . LEU A 1 173 ? 21.073 4.405 -19.620 1.00 92.56 173 LEU A O 1
ATOM 1347 N N . ILE A 1 174 ? 19.003 4.015 -18.849 1.00 93.44 174 ILE A N 1
ATOM 1348 C CA . ILE A 1 174 ? 18.599 5.417 -18.874 1.00 93.44 174 ILE A CA 1
ATOM 1349 C C . ILE A 1 174 ? 19.129 6.067 -17.596 1.00 93.44 174 ILE A C 1
ATOM 1351 O O . ILE A 1 174 ? 18.873 5.614 -16.478 1.00 93.44 174 ILE A O 1
ATOM 1355 N N . GLU A 1 175 ? 19.941 7.101 -17.800 1.00 89.12 175 GLU A N 1
ATOM 1356 C CA . GLU A 1 175 ? 20.658 7.786 -16.736 1.00 89.12 175 GLU A CA 1
ATOM 1357 C C . GLU A 1 175 ? 19.701 8.560 -15.831 1.00 89.12 175 GLU A C 1
ATOM 1359 O O . GLU A 1 175 ? 18.743 9.204 -16.278 1.00 89.12 175 GLU A O 1
ATOM 1364 N N . THR A 1 176 ? 20.010 8.560 -14.538 1.00 84.75 176 THR A N 1
ATOM 1365 C CA . THR A 1 176 ? 19.392 9.484 -13.598 1.00 84.75 176 THR A CA 1
ATOM 1366 C C . THR A 1 176 ? 19.764 10.913 -13.972 1.00 84.75 176 THR A C 1
ATOM 1368 O O . THR A 1 176 ? 20.914 11.234 -14.270 1.00 84.75 176 THR A O 1
ATOM 1371 N N . LYS A 1 177 ? 18.784 11.819 -13.936 1.00 82.88 177 LYS A N 1
ATOM 1372 C CA . LYS A 1 177 ? 19.039 13.249 -14.145 1.00 82.88 177 LYS A CA 1
ATOM 1373 C C . LYS A 1 177 ? 19.721 13.834 -12.912 1.00 82.88 177 LYS A C 1
ATOM 1375 O O . LYS A 1 177 ? 19.055 14.368 -12.023 1.00 82.88 177 LYS A O 1
ATOM 1380 N N . GLU A 1 178 ? 21.045 13.729 -12.867 1.00 79.38 178 GLU A N 1
ATOM 1381 C CA . GLU A 1 178 ? 21.868 14.317 -11.812 1.00 79.38 178 GLU A CA 1
ATOM 1382 C C . GLU A 1 178 ? 21.556 15.814 -11.648 1.00 79.38 178 GLU A C 1
ATOM 1384 O O . GLU A 1 178 ? 21.498 16.581 -12.611 1.00 79.38 178 GLU A O 1
ATOM 1389 N N . GLY A 1 179 ? 21.288 16.231 -10.410 1.00 79.19 179 GLY A N 1
ATOM 1390 C CA . GLY A 1 179 ? 20.911 17.610 -10.085 1.00 79.19 179 GLY A CA 1
ATOM 1391 C C . GLY A 1 179 ? 19.440 17.984 -10.325 1.00 79.19 179 GLY A C 1
ATOM 1392 O O . GLY A 1 179 ? 19.063 19.121 -10.027 1.00 79.19 179 GLY A O 1
ATOM 1393 N N . TYR A 1 180 ? 18.581 17.069 -10.794 1.00 80.12 180 TYR A N 1
ATOM 1394 C CA . TYR A 1 180 ? 17.143 17.329 -10.925 1.00 80.12 180 TYR A CA 1
ATOM 1395 C C . TYR A 1 180 ? 16.476 17.540 -9.556 1.00 80.12 180 TYR A C 1
ATOM 1397 O O . TYR A 1 180 ? 16.333 16.621 -8.753 1.00 80.12 180 TYR A O 1
ATOM 1405 N N . GLN A 1 181 ? 16.024 18.770 -9.295 1.00 73.44 181 GLN A N 1
ATOM 1406 C CA . GLN A 1 181 ? 15.404 19.146 -8.016 1.00 73.44 181 GLN A CA 1
ATOM 1407 C C . GLN A 1 181 ? 13.904 18.813 -7.938 1.00 73.44 181 GLN A C 1
ATOM 1409 O O . GLN A 1 181 ? 13.337 18.770 -6.847 1.00 73.44 181 GLN A O 1
ATOM 1414 N N . GLY A 1 182 ? 13.248 18.549 -9.073 1.00 74.69 182 GLY A N 1
ATOM 1415 C CA . GLY A 1 182 ? 11.789 18.435 -9.153 1.00 74.69 182 GLY A CA 1
ATOM 1416 C C . GLY A 1 182 ? 11.068 19.787 -9.082 1.00 74.69 182 GLY A C 1
ATOM 1417 O O . GLY A 1 182 ? 11.644 20.804 -8.707 1.00 74.69 182 GLY A O 1
ATOM 1418 N N . ALA A 1 183 ? 9.785 19.803 -9.450 1.00 70.25 183 ALA A N 1
ATOM 1419 C CA . ALA A 1 183 ? 8.998 21.040 -9.542 1.00 70.25 183 ALA A CA 1
ATOM 1420 C C . ALA A 1 183 ? 8.549 21.613 -8.180 1.00 70.25 183 ALA A C 1
ATOM 1422 O O . ALA A 1 183 ? 8.214 22.791 -8.094 1.00 70.25 183 ALA A O 1
ATOM 1423 N N . ALA A 1 184 ? 8.525 20.798 -7.117 1.00 70.00 184 ALA A N 1
ATOM 1424 C CA . ALA A 1 184 ? 7.969 21.180 -5.814 1.00 70.00 184 ALA A CA 1
ATOM 1425 C C . ALA A 1 184 ? 8.672 20.475 -4.637 1.00 70.00 184 ALA A C 1
ATOM 1427 O O . ALA A 1 184 ? 8.036 19.778 -3.842 1.00 70.00 184 ALA A O 1
ATOM 1428 N N . ARG A 1 185 ? 10.001 20.618 -4.518 1.00 74.00 185 ARG A N 1
ATOM 1429 C CA . ARG A 1 185 ? 10.744 20.096 -3.360 1.00 74.00 185 ARG A CA 1
ATOM 1430 C C . ARG A 1 185 ? 11.031 21.172 -2.326 1.00 74.00 185 ARG A C 1
ATOM 1432 O O . ARG A 1 185 ? 11.542 22.244 -2.620 1.00 74.00 185 ARG A O 1
ATOM 1439 N N . LEU A 1 186 ? 10.723 20.833 -1.081 1.00 80.94 186 LEU A N 1
ATOM 1440 C CA . LEU A 1 186 ? 11.154 21.584 0.089 1.00 80.94 186 LEU A CA 1
ATOM 1441 C C . LEU A 1 186 ? 12.536 21.075 0.513 1.00 80.94 186 LEU A C 1
ATOM 1443 O O . LEU A 1 186 ? 12.788 19.870 0.434 1.00 80.94 186 LEU A O 1
ATOM 1447 N N . LYS A 1 187 ? 13.404 21.980 0.984 1.00 84.81 187 LYS A N 1
ATOM 1448 C CA . LYS A 1 187 ? 14.722 21.624 1.531 1.00 84.81 187 LYS A CA 1
ATOM 1449 C C . LYS A 1 187 ? 14.547 20.572 2.630 1.00 84.81 187 LYS A C 1
ATOM 1451 O O . LYS A 1 187 ? 13.761 20.790 3.550 1.00 84.81 187 LYS A O 1
ATOM 1456 N N . VAL A 1 188 ? 15.263 19.456 2.507 1.00 85.25 188 VAL A N 1
ATOM 1457 C CA . VAL A 1 188 ? 15.395 18.446 3.565 1.00 85.25 188 VAL A CA 1
ATOM 1458 C C . VAL A 1 188 ? 16.326 19.017 4.625 1.00 85.25 188 VAL A C 1
ATOM 1460 O O . VAL A 1 188 ? 17.443 19.423 4.295 1.00 85.25 188 VAL A O 1
ATOM 1463 N N . LYS A 1 189 ? 15.859 19.081 5.868 1.00 87.38 189 LYS A N 1
ATOM 1464 C CA . LYS A 1 189 ? 16.673 19.547 6.990 1.00 87.38 189 LYS A CA 1
ATOM 1465 C C . LYS A 1 189 ? 17.695 18.492 7.407 1.00 87.38 189 LYS A C 1
ATOM 1467 O O . LYS A 1 189 ? 17.416 17.293 7.353 1.00 87.38 189 LYS A O 1
ATOM 1472 N N . THR A 1 190 ? 18.873 18.930 7.842 1.00 86.50 190 THR A N 1
ATOM 1473 C CA . THR A 1 190 ? 19.845 18.044 8.500 1.00 86.50 190 THR A CA 1
ATOM 1474 C C . THR A 1 190 ? 19.376 17.675 9.908 1.00 86.50 190 THR A C 1
ATOM 1476 O O . THR A 1 190 ? 18.507 18.336 10.478 1.00 86.50 190 THR A O 1
ATOM 1479 N N . VAL A 1 191 ? 19.963 16.626 10.494 1.00 82.00 191 VAL A N 1
ATOM 1480 C CA . VAL A 1 191 ? 19.693 16.247 11.894 1.00 82.00 191 VAL A CA 1
ATOM 1481 C C . VAL A 1 191 ? 19.973 17.414 12.843 1.00 82.00 191 VAL A C 1
ATOM 1483 O O . VAL A 1 191 ? 19.158 17.675 13.723 1.00 82.00 191 VAL A O 1
ATOM 1486 N N . ASP A 1 192 ? 21.048 18.166 12.606 1.00 83.06 192 ASP A N 1
ATOM 1487 C CA . ASP A 1 192 ? 21.400 19.348 13.398 1.00 83.06 192 ASP A CA 1
ATOM 1488 C C . ASP A 1 192 ? 20.388 20.489 13.229 1.00 83.06 192 ASP A C 1
ATOM 1490 O O . ASP A 1 192 ? 19.980 21.119 14.200 1.00 83.06 192 ASP A O 1
ATOM 1494 N N . GLU A 1 193 ? 19.922 20.749 12.003 1.00 85.62 193 GLU A N 1
ATOM 1495 C CA . GLU A 1 193 ? 18.868 21.744 11.763 1.00 85.62 193 GLU A CA 1
ATOM 1496 C C . GLU A 1 193 ? 17.563 21.344 12.473 1.00 85.62 193 GLU A C 1
ATOM 1498 O O . GLU A 1 193 ? 16.886 22.183 13.065 1.00 85.62 193 GLU A O 1
ATOM 1503 N N . MET A 1 194 ? 17.222 20.052 12.464 1.00 82.56 194 MET A N 1
ATOM 1504 C CA . MET A 1 194 ? 16.042 19.536 13.157 1.00 82.56 194 MET A CA 1
ATOM 1505 C C . MET A 1 194 ? 16.183 19.549 14.680 1.00 82.56 194 MET A C 1
ATOM 1507 O O . MET A 1 194 ? 15.191 19.788 15.368 1.00 82.56 194 MET A O 1
ATOM 1511 N N . SER A 1 195 ? 17.371 19.280 15.225 1.00 78.31 195 SER A N 1
ATOM 1512 C CA . SER A 1 195 ? 17.607 19.308 16.671 1.00 78.31 195 SER A CA 1
ATOM 1513 C C . SER A 1 195 ? 17.529 20.738 17.206 1.00 78.31 195 SER A C 1
ATOM 1515 O O . SER A 1 195 ? 16.830 20.974 18.191 1.00 78.31 195 SER A O 1
ATOM 1517 N N . LEU A 1 196 ? 18.116 21.704 16.493 1.00 80.12 196 LEU A N 1
ATOM 1518 C CA . LEU A 1 196 ? 17.995 23.132 16.791 1.00 80.12 196 LEU A CA 1
ATOM 1519 C C . LEU A 1 196 ? 16.536 23.599 16.742 1.00 80.12 196 LEU A C 1
ATOM 1521 O O . LEU A 1 196 ? 16.093 24.310 17.644 1.00 80.12 196 LEU A O 1
ATOM 1525 N N . ASP A 1 197 ? 15.763 23.155 15.748 1.00 76.06 197 ASP A N 1
ATOM 1526 C CA . ASP A 1 197 ? 14.330 23.450 15.660 1.00 76.06 197 ASP A CA 1
ATOM 1527 C C . ASP A 1 197 ? 13.532 22.804 16.801 1.00 76.06 197 ASP A C 1
ATOM 1529 O O . ASP A 1 197 ? 12.652 23.452 17.371 1.00 76.06 197 ASP A O 1
ATOM 1533 N N . LYS A 1 198 ? 13.829 21.548 17.173 1.00 72.25 198 LYS A N 1
ATOM 1534 C CA . LYS A 1 198 ? 13.211 20.870 18.329 1.00 72.25 198 LYS A CA 1
ATOM 1535 C C . LYS A 1 198 ? 13.528 21.621 19.623 1.00 72.25 198 LYS A C 1
ATOM 1537 O O . LYS A 1 198 ? 12.630 21.827 20.437 1.00 72.25 198 LYS A O 1
ATOM 1542 N N . GLU A 1 199 ? 14.767 22.063 19.818 1.00 67.56 199 GLU A N 1
ATOM 1543 C CA . GLU A 1 199 ? 15.173 22.861 20.977 1.00 67.56 199 GLU A CA 1
ATOM 1544 C C . GLU A 1 199 ? 14.514 24.240 20.998 1.00 67.56 199 GLU A C 1
ATOM 1546 O O . GLU A 1 199 ? 14.033 24.671 22.046 1.00 67.56 199 GLU A O 1
ATOM 1551 N N . ALA A 1 200 ? 14.466 24.930 19.859 1.00 64.19 200 ALA A N 1
ATOM 1552 C CA . ALA A 1 200 ? 13.796 26.217 19.723 1.00 64.19 200 ALA A CA 1
ATOM 1553 C C . ALA A 1 200 ? 12.292 26.079 19.988 1.00 64.19 200 ALA A C 1
ATOM 1555 O O . ALA A 1 200 ? 11.731 26.863 20.750 1.00 64.19 200 ALA A O 1
ATOM 1556 N N . THR A 1 201 ? 11.659 25.033 19.452 1.00 63.31 201 THR A N 1
ATOM 1557 C CA . THR A 1 201 ? 10.243 24.719 19.683 1.00 63.31 201 THR A CA 1
ATOM 1558 C C . THR A 1 201 ? 9.991 24.395 21.154 1.00 63.31 201 THR A C 1
ATOM 1560 O O . THR A 1 201 ? 9.112 25.000 21.756 1.00 63.31 201 THR A O 1
ATOM 1563 N N . ARG A 1 202 ? 10.817 23.546 21.786 1.00 64.44 202 ARG A N 1
ATOM 1564 C CA . ARG A 1 202 ? 10.750 23.270 23.235 1.00 64.44 202 ARG A CA 1
ATOM 1565 C C . ARG A 1 202 ? 10.909 24.543 24.070 1.00 64.44 202 ARG A C 1
ATOM 1567 O O . ARG A 1 202 ? 10.165 24.726 25.027 1.00 64.44 202 ARG A O 1
ATOM 1574 N N . LYS A 1 203 ? 11.838 25.439 23.711 1.00 49.28 203 LYS A N 1
ATOM 1575 C CA . LYS A 1 203 ? 12.043 26.734 24.390 1.00 49.28 203 LYS A CA 1
ATOM 1576 C C . LYS A 1 203 ? 10.837 27.662 24.229 1.00 49.28 203 LYS A C 1
ATOM 1578 O O . LYS A 1 203 ? 10.446 28.295 25.204 1.00 49.28 203 LYS A O 1
ATOM 1583 N N . ILE A 1 204 ? 10.232 27.721 23.042 1.00 49.56 204 ILE A N 1
ATOM 1584 C CA . ILE A 1 204 ? 9.029 28.522 22.775 1.00 49.56 204 ILE A CA 1
ATOM 1585 C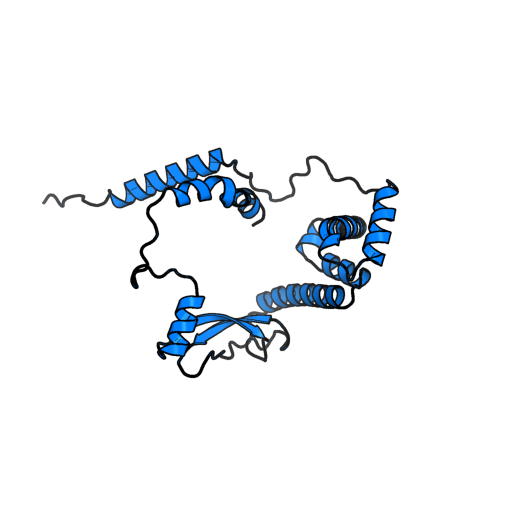 C . ILE A 1 204 ? 7.829 27.958 23.541 1.00 49.56 204 ILE A C 1
ATOM 1587 O O . ILE A 1 204 ? 7.161 28.716 24.238 1.00 49.56 204 ILE A O 1
ATOM 1591 N N . THR A 1 205 ? 7.580 26.646 23.496 1.00 39.31 205 THR A N 1
ATOM 1592 C CA . THR A 1 205 ? 6.495 25.996 24.252 1.00 39.31 205 THR A CA 1
ATOM 1593 C C . THR A 1 205 ? 6.675 26.195 25.759 1.00 39.31 205 THR A C 1
ATOM 1595 O O . THR A 1 205 ? 5.751 26.642 26.429 1.00 39.31 205 THR A O 1
ATOM 1598 N N . ALA A 1 206 ? 7.892 26.010 26.284 1.00 41.16 206 ALA A N 1
ATOM 1599 C CA . ALA A 1 206 ? 8.200 26.246 27.696 1.00 41.16 206 ALA A CA 1
ATOM 1600 C C . ALA A 1 206 ? 8.102 27.727 28.118 1.00 41.16 206 ALA A C 1
ATOM 1602 O O . ALA A 1 206 ? 7.855 28.015 29.288 1.00 41.16 206 ALA A O 1
ATOM 1603 N N . ALA A 1 207 ? 8.316 28.674 27.197 1.00 48.16 207 ALA A N 1
ATOM 1604 C CA . ALA A 1 207 ? 8.101 30.103 27.435 1.00 48.16 207 ALA A CA 1
ATOM 1605 C C . ALA A 1 207 ? 6.614 30.489 27.358 1.00 48.16 207 ALA A C 1
ATOM 1607 O O . ALA A 1 207 ? 6.173 31.363 28.101 1.00 48.16 207 ALA A O 1
ATOM 1608 N N . SER A 1 208 ? 5.843 29.804 26.510 1.00 40.78 208 SER A N 1
ATOM 1609 C CA . SER A 1 208 ? 4.394 29.983 26.360 1.00 40.78 208 SER A CA 1
ATOM 1610 C C . SER A 1 208 ? 3.647 29.509 27.610 1.00 40.78 208 SER A C 1
ATOM 1612 O O . SER A 1 208 ? 2.796 30.230 28.123 1.00 40.78 208 SER A O 1
ATOM 1614 N N . ASP A 1 209 ? 4.050 28.367 28.178 1.00 38.06 209 ASP A N 1
ATOM 1615 C CA . ASP A 1 209 ? 3.501 27.845 29.440 1.00 38.06 209 ASP A CA 1
ATOM 1616 C C . ASP A 1 209 ? 3.837 28.719 30.661 1.00 38.06 209 ASP A C 1
ATOM 1618 O O . ASP A 1 209 ? 3.151 28.673 31.680 1.00 38.06 209 ASP A O 1
ATOM 1622 N N . LYS A 1 210 ? 4.878 29.558 30.576 1.00 43.31 210 LYS A N 1
ATOM 1623 C CA . LYS A 1 210 ? 5.286 30.480 31.653 1.00 43.31 210 LYS A CA 1
ATOM 1624 C C . LYS A 1 210 ? 4.699 31.890 31.511 1.00 43.31 210 LYS A C 1
ATOM 1626 O O . LYS A 1 210 ? 5.062 32.777 32.282 1.00 43.31 210 LYS A O 1
ATOM 1631 N N . GLY A 1 211 ? 3.809 32.112 30.543 1.00 39.81 211 GLY A N 1
ATOM 1632 C CA . GLY A 1 211 ? 3.484 33.441 30.033 1.00 39.81 211 GLY A CA 1
ATOM 1633 C C . GLY A 1 211 ? 2.021 33.878 30.078 1.00 39.81 211 GLY A C 1
ATOM 1634 O O . GLY A 1 211 ? 1.621 34.553 29.143 1.00 39.81 211 GLY A O 1
ATOM 1635 N N . MET A 1 212 ? 1.234 33.582 31.123 1.00 35.09 212 MET A N 1
ATOM 1636 C CA . MET A 1 212 ? 0.012 34.350 31.458 1.00 35.09 212 MET A CA 1
ATOM 1637 C C . MET A 1 212 ? -0.245 34.379 32.976 1.00 35.09 212 MET A C 1
ATOM 1639 O O . MET A 1 212 ? -1.130 33.712 33.494 1.00 35.09 212 MET A O 1
ATOM 1643 N N . ASN A 1 213 ? 0.520 35.202 33.691 1.00 34.97 213 ASN A N 1
ATOM 1644 C CA . ASN A 1 213 ? 0.097 35.819 34.951 1.00 34.97 213 ASN A CA 1
ATOM 1645 C C . ASN A 1 213 ? 0.424 37.309 34.835 1.00 34.97 213 ASN A C 1
ATOM 1647 O O . ASN A 1 213 ? 1.448 37.779 35.325 1.00 34.97 213 ASN A O 1
ATOM 1651 N N . VAL A 1 214 ? -0.414 38.049 34.107 1.00 34.06 214 VAL A N 1
ATOM 1652 C CA . VAL A 1 214 ? -0.413 39.510 34.205 1.00 34.06 214 VAL A CA 1
ATOM 1653 C C . VAL A 1 214 ? -1.502 39.859 35.203 1.00 34.06 214 VAL A C 1
ATOM 1655 O O . VAL A 1 214 ? -2.692 39.810 34.902 1.00 34.06 214 VAL A O 1
ATOM 1658 N N . GLU A 1 215 ? -1.051 40.123 36.425 1.00 31.61 215 GLU A N 1
ATOM 1659 C CA . GLU A 1 215 ? -1.833 40.650 37.533 1.00 31.61 215 GLU A CA 1
ATOM 1660 C C . GLU A 1 215 ? -2.695 41.830 37.071 1.00 31.61 215 GLU A C 1
ATOM 1662 O O . GLU A 1 215 ? -2.192 42.836 36.563 1.00 31.61 215 GLU A O 1
ATOM 1667 N N . GLY A 1 216 ? -4.005 41.723 37.296 1.00 32.91 216 GLY A N 1
ATOM 1668 C CA . GLY A 1 216 ? -4.906 42.863 37.250 1.00 32.91 216 GLY A CA 1
ATOM 1669 C C . GLY A 1 216 ? -4.485 43.890 38.299 1.00 32.91 216 GLY A C 1
ATOM 1670 O O . GLY A 1 216 ? -4.712 43.706 39.495 1.00 32.91 216 GLY A O 1
ATOM 1671 N N . LYS A 1 217 ? -3.873 44.989 37.854 1.00 32.00 217 LYS A N 1
ATOM 1672 C CA . LYS A 1 217 ? -3.733 46.206 38.653 1.00 32.00 217 LYS A CA 1
ATOM 1673 C C . LYS A 1 217 ? -4.932 47.117 38.394 1.00 32.00 217 LYS A C 1
ATOM 1675 O O . LYS A 1 217 ? -4.928 47.840 37.407 1.00 32.00 217 LYS A O 1
ATOM 1680 N N . LYS A 1 218 ? -5.829 47.094 39.388 1.00 34.19 218 LYS A N 1
ATOM 1681 C CA . LYS A 1 218 ? -6.889 48.054 39.754 1.00 34.19 218 LYS A CA 1
ATOM 1682 C C . LYS A 1 218 ? -8.051 48.254 38.788 1.00 34.19 218 LYS A C 1
ATOM 1684 O O . LYS A 1 218 ? -7.830 48.737 37.664 1.00 34.19 218 LYS A O 1
#

Secondary structure (DSSP, 8-state):
-HHHHHHHTTHHHHTHHHHTTSPPPP--GGG--S-HHHHHHHHHHH---EEEEEEEE-TTSSTTS-TTSEEEEEEEEETTEEE-----PPPHHHHHHHHHHHHHHHHHHHHHHHT-HHHHHHHHHH-HHHHHH--HHHHHHHHHHHHHHTGGG-GGGHHHHHHHHHHHHTS-PPPP-TT---SSPPPPPPHHHHHHHHHHHHHHHHHHTT--------